Protein 3VGI (pdb70)

Sequence (270 aa):
KVLKIRYPDDGEWPGAPIDKKDGDGNPEFYIEINLWNILNATGFAEMTYNLTTSSGGVLHYVQQLDNIVLRRDRRSNWVHGYPEIFYGNKPWNANYATDGPIPLPSSKVSNLTDFYLTISYKLEPKNGLPINFAIESWLTREAWRTTGINSDEQEVMIWIYYDGLQPAGSSKKVKEIVVPIIVNGTPVNATFEVWKANIGWEYVAFRIKKTPIKEGTVTIPYGAFISVAANISSLPNYTELYLEDVEIGTEFGTPSTTSSAHLEWWITNITLTPLDRPLIS

Solvent-accessible surface area: 10991 Å² total; per-residue (Å²): 156,74,44,108,9,74,11,72,100,86,33,86,150,5,29,10,63,5,35,134,97,64,88,57,46,10,33,41,26,0,11,0,10,1,82,1,1,96,83,18,67,42,45,0,35,0,26,30,44,42,93,75,18,45,2,56,0,36,1,79,0,49,96,10,80,21,94,68,158,96,69,133,14,0,0,8,0,0,6,1,8,0,0,12,0,104,43,81,35,83,0,41,44,37,94,0,87,7,30,20,78,2,71,108,6,35,6,0,72,1,31,3,20,11,77,1,52,23,74,156,60,7,26,0,0,0,0,0,9,0,13,0,0,70,84,49,111,16,46,126,5,21,81,88,54,0,0,12,0,1,0,4,0,23,54,64,57,7,115,4,37,45,70,98,71,78,77,24,100,1,83,4,59,31,98,64,78,103,60,123,9,48,0,18,0,21,44,10,124,78,50,46,2,13,0,0,0,28,1,90,93,59,22,91,89,22,52,2,14,2,6,0,3,30,0,0,16,26,0,21,119,29,23,88,24,80,94,17,59,105,0,44,0,0,0,2,1,3,0,0,22,0,0,18,25,101,19,87,55,0,49,1,35,0,62,4,67,84,22,60,14,59,67,35,156,114,93,2,43,123

Foldseek 3Di:
DKDKWKPPVNHPKTKAAQCLPPPPAGQKIWIQFQPFWPDWPFMKMWMADSPQQKIKIWGWTFQTDTNDQVVFFRGWGWMKAFADQQARDHHQPADFGAFDFLQPGFWKKKKWFKAKDWPDQWWKFWKKKWWWALDRHHGHDHAALIEIEIETQATGPDDDPADWDAKDWFFKAWQRRTDIWIWTWGWDRDRYIYIYTYTPDHDRGGMMMGTQLVRVQVCVVPDPHPPRRSIIGGIIMTTMTTGGSPDRITTIMMMIRDIHIGGDPHRSHD

Organism: NCBI:txid2261

Nearest PDB structures (foldseek):
  3wr0-assembly1_A  TM=1.003E+00  e=4.019E-57  Pyrococcus furiosus
  3wy6-assembly1_A  TM=1.003E+00  e=1.485E-56  Pyrococcus furiosus
  3wq1-assembly1_A  TM=1.003E+00  e=4.222E-56  Pyrococcus furiosus
  7s8k-assembly1_A  TM=9.971E-01  e=6.299E-50  Thermococcus sp. 2319x1
  3amm-assembly1_A  TM=9.106E-01  e=1.596E-28  Thermotoga maritima

CATH classification: 2.60.120.180

Secondary structure (DSSP, 8-state):
-EEEEEETTT-SS-EEEE-TT-SSS-SEEEE---TTEEEEEEEEEEEEETTT--EEEEEEEEEEEES-GGG-S-B--EEEEEE-TTSS-EE--SSS-SSEETTTPEEEEEEEEEEEEE-TT--EEEEEEEEEESSSS--S---TT-EEEEEEEEEES---SSEEEEEEEEEEEETTEEEEEEEEEEEEESSSEEEEEEESS---EEEEEEEHHHHHHHHHHT---TTGGGSEE-EEEEE--B--TT---EEEEEEEEEEEEEEEEEES--

Structure (mmCIF, N/CA/C/O backbone):
data_3VGI
#
_entry.id   3VGI
#
_cell.length_a   58.014
_cell.length_b   118.665
_cell.length_c   46.759
_cell.angle_alpha   90.000
_cell.angle_beta   90.000
_cell.angle_gamma   90.000
#
_symmetry.space_group_name_H-M   'P 21 21 2'
#
loop_
_entity.id
_entity.type
_entity.pdbx_description
1 polymer 'Endoglucanase A'
2 non-polymer 'CALCIUM ION'
3 non-polymer '2-[N-CYCLOHEXYLAMINO]ETHANE SULFONIC ACID'
4 non-polymer GLYCEROL
5 water water
#
loop_
_atom_site.group_PDB
_atom_site.id
_atom_site.type_symbol
_atom_site.label_atom_id
_atom_site.label_alt_id
_atom_site.label_comp_id
_atom_site.label_asym_id
_atom_site.label_entity_id
_atom_site.label_seq_id
_atom_site.pdbx_PDB_ins_code
_atom_site.Cartn_x
_atom_site.Cartn_y
_atom_site.Cartn_z
_atom_site.occupancy
_atom_site.B_iso_or_equiv
_atom_site.auth_seq_id
_atom_site.auth_comp_id
_atom_site.auth_asym_id
_atom_site.auth_atom_id
_atom_site.pdbx_PDB_model_num
ATOM 1 N N . LYS A 1 50 ? 51.543 14.521 14.735 1.00 30.50 50 LYS A N 1
ATOM 2 C CA . LYS A 1 50 ? 51.084 15.715 15.483 1.00 22.43 50 LYS A CA 1
ATOM 3 C C . LYS A 1 50 ? 50.019 16.595 14.883 1.00 19.39 50 LYS A C 1
ATOM 4 O O . LYS A 1 50 ? 49.286 17.171 15.675 1.00 17.89 50 LYS A O 1
ATOM 10 N N . VAL A 1 51 ? 49.883 16.692 13.540 1.00 17.44 51 VAL A N 1
ATOM 11 C CA . VAL A 1 51 ? 48.795 17.455 12.904 1.00 15.71 51 VAL A CA 1
ATOM 12 C C . VAL A 1 51 ? 48.084 16.570 11.896 1.00 15.17 51 VAL A C 1
ATOM 13 O O . VAL A 1 51 ? 48.723 16.000 11.018 1.00 21.66 51 VAL A O 1
ATOM 17 N N . LEU A 1 52 ? 46.801 16.441 12.010 1.00 11.83 52 LEU A N 1
ATOM 18 C CA . LEU A 1 52 ? 45.972 15.710 11.067 1.00 12.94 52 LEU A CA 1
ATOM 19 C C . LEU A 1 52 ? 45.411 16.759 10.084 1.00 12.89 52 LEU A C 1
ATOM 20 O O . LEU A 1 52 ? 44.974 17.837 10.493 1.00 15.61 52 LEU A O 1
ATOM 25 N N . LYS A 1 53 ? 45.453 16.484 8.781 1.00 12.47 53 LYS A N 1
ATOM 26 C CA . LYS A 1 53 ? 44.934 17.389 7.772 1.00 14.31 53 LYS A CA 1
ATOM 27 C C . LYS A 1 53 ? 44.143 16.635 6.759 1.00 13.19 53 LYS A C 1
ATOM 28 O O . LYS A 1 53 ? 44.616 15.597 6.278 1.00 16.79 53 LYS A O 1
ATOM 34 N N . ILE A 1 54 ? 42.963 17.116 6.427 1.00 11.90 54 ILE A N 1
ATOM 35 C CA . ILE A 1 54 ? 42.156 16.589 5.316 1.00 11.78 54 ILE A CA 1
ATOM 36 C C . ILE A 1 54 ? 41.842 17.786 4.396 1.00 11.11 54 ILE A C 1
ATOM 37 O O . ILE A 1 54 ? 41.726 18.946 4.858 1.00 10.63 54 ILE A O 1
ATOM 42 N N . ARG A 1 55 ? 41.745 17.526 3.086 1.00 10.36 55 ARG A N 1
ATOM 43 C CA . ARG A 1 55 ? 41.590 18.609 2.131 1.00 9.45 55 ARG A CA 1
ATOM 44 C C . ARG A 1 55 ? 40.755 18.180 0.921 1.00 9.57 55 ARG A C 1
ATOM 45 O O . ARG A 1 55 ? 40.938 17.094 0.370 1.00 10.82 55 ARG A O 1
ATOM 53 N N . TYR A 1 56 ? 39.816 19.039 0.593 1.00 9.06 56 TYR A N 1
ATOM 54 C CA . TYR A 1 56 ? 39.010 18.943 -0.624 1.00 9.23 56 TYR A CA 1
ATOM 55 C C . TYR A 1 56 ? 39.561 19.934 -1.627 1.00 9.33 56 TYR A C 1
ATOM 56 O O . TYR A 1 56 ? 39.826 21.105 -1.276 1.00 9.83 56 TYR A O 1
ATOM 65 N N . PRO A 1 57 ? 39.756 19.580 -2.917 1.00 10.48 57 PRO A N 1
ATOM 66 C CA . PRO A 1 57 ? 39.428 18.311 -3.525 1.00 11.56 57 PRO A CA 1
ATOM 67 C C . PRO A 1 57 ? 40.566 17.307 -3.563 1.00 11.33 57 PRO A C 1
ATOM 68 O O . PRO A 1 57 ? 40.331 16.184 -4.061 1.00 12.81 57 PRO A O 1
ATOM 72 N N . ASP A 1 58 ? 41.688 17.581 -2.919 1.00 11.73 58 ASP A N 1
ATOM 73 C CA . ASP A 1 58 ? 42.887 16.750 -3.044 1.00 12.59 58 ASP A CA 1
ATOM 74 C C . ASP A 1 58 ? 42.661 15.344 -2.573 1.00 13.61 58 ASP A C 1
ATOM 75 O O . ASP A 1 58 ? 43.218 14.393 -3.157 1.00 14.93 58 ASP A O 1
ATOM 80 N N . ASP A 1 59 ? 41.879 15.182 -1.475 1.00 12.21 59 ASP A N 1
ATOM 81 C CA . ASP A 1 59 ? 41.679 13.884 -0.890 1.00 11.86 59 ASP A CA 1
ATOM 82 C C . ASP A 1 59 ? 40.391 13.286 -1.429 1.00 12.62 59 ASP A C 1
ATOM 83 O O . ASP A 1 59 ? 39.844 12.279 -0.870 1.00 18.46 59 ASP A O 1
ATOM 88 N N . GLY A 1 60 ? 39.844 13.789 -2.530 1.00 12.62 60 GLY A N 1
ATOM 89 C CA . GLY A 1 60 ? 38.593 13.334 -3.083 1.00 12.41 60 GLY A CA 1
ATOM 90 C C . GLY A 1 60 ? 37.422 14.236 -2.680 1.00 12.04 60 GLY A C 1
ATOM 91 O O . GLY A 1 60 ? 37.579 15.263 -2.018 1.00 13.42 60 GLY A O 1
ATOM 92 N N . GLU A 1 61 ? 36.245 13.810 -3.084 1.00 12.29 61 GLU A N 1
ATOM 93 C CA . GLU A 1 61 ? 35.044 14.636 -2.883 1.00 12.13 61 GLU A CA 1
ATOM 94 C C . GLU A 1 61 ? 34.511 14.483 -1.479 1.00 10.58 61 GLU A C 1
ATOM 95 O O . GLU A 1 61 ? 33.656 15.284 -1.126 1.00 10.63 61 GLU A O 1
ATOM 101 N N . TRP A 1 62 ? 35.002 13.502 -0.699 1.00 10.31 62 TRP A N 1
ATOM 102 C CA . TRP A 1 62 ? 34.468 13.192 0.639 1.00 9.64 62 TRP A CA 1
ATOM 103 C C . TRP A 1 62 ? 35.613 13.035 1.677 1.00 10.09 62 TRP A C 1
ATOM 104 O O . TRP A 1 62 ? 35.673 12.023 2.360 1.00 11.10 62 TRP A O 1
ATOM 115 N N . PRO A 1 63 ? 36.438 14.055 1.879 1.00 9.32 63 PRO A N 1
ATOM 116 C CA . PRO A 1 63 ? 37.555 13.885 2.845 1.00 9.14 63 PRO A CA 1
ATOM 117 C C . PRO A 1 63 ? 37.025 13.744 4.285 1.00 8.55 63 PRO A C 1
ATOM 118 O O . PRO A 1 63 ? 36.067 14.447 4.680 1.00 8.98 63 PRO A O 1
ATOM 122 N N . GLY A 1 64 ? 37.665 12.924 5.049 1.00 9.57 64 GLY A N 1
ATOM 123 C CA . GLY A 1 64 ? 37.293 12.728 6.454 1.00 9.68 64 GLY A CA 1
ATOM 124 C C . GLY A 1 64 ? 38.383 11.945 7.133 1.00 9.47 64 GLY A C 1
ATOM 125 O O . GLY A 1 64 ? 39.186 11.254 6.489 1.00 12.54 64 GLY A O 1
ATOM 126 N N . ALA A 1 65 ? 38.443 12.014 8.465 1.00 9.94 65 ALA A N 1
ATOM 127 C CA . ALA A 1 65 ? 39.432 11.233 9.199 1.00 9.54 65 ALA A CA 1
ATOM 128 C C . ALA A 1 65 ? 39.066 11.145 10.670 1.00 8.74 65 ALA A C 1
ATOM 129 O O . ALA A 1 65 ? 38.386 12.034 11.218 1.00 8.78 65 ALA A O 1
ATOM 131 N N . PRO A 1 66 ? 39.513 10.096 11.335 1.00 8.96 66 PRO A N 1
ATOM 132 C CA . PRO A 1 66 ? 39.311 9.976 12.780 1.00 8.78 66 PRO A CA 1
ATOM 133 C C . PRO A 1 66 ? 40.339 10.808 13.533 1.00 9.18 66 PRO A C 1
ATOM 134 O O . PRO A 1 66 ? 41.497 10.905 13.151 1.00 10.50 66 PRO A O 1
ATOM 138 N N . ILE A 1 67 ? 39.909 11.297 14.720 1.00 9.09 67 ILE A N 1
ATOM 139 C CA . ILE A 1 67 ? 40.834 11.860 15.727 1.00 9.65 67 ILE A CA 1
ATOM 140 C C . ILE A 1 67 ? 40.958 10.770 16.803 1.00 8.85 67 ILE A C 1
ATOM 141 O O . ILE A 1 67 ? 39.968 10.391 17.416 1.00 9.38 67 ILE A O 1
ATOM 146 N N . ASP A 1 68 ? 42.188 10.254 16.908 1.00 10.73 68 ASP A N 1
ATOM 147 C CA . ASP A 1 68 ? 42.393 9.088 17.791 1.00 11.67 68 ASP A CA 1
ATOM 148 C C . ASP A 1 68 ? 43.737 9.359 18.493 1.00 12.64 68 ASP A C 1
ATOM 149 O O . ASP A 1 68 ? 44.782 8.820 18.149 1.00 14.25 68 ASP A O 1
ATOM 154 N N . LYS A 1 69 ? 43.692 10.214 19.515 1.00 12.93 69 LYS A N 1
ATOM 155 C CA A LYS A 1 69 ? 44.908 10.737 20.076 0.50 15.38 69 LYS A CA 1
ATOM 156 C CA B LYS A 1 69 ? 44.865 10.748 20.136 0.50 15.69 69 LYS A CA 1
ATOM 157 C C . LYS A 1 69 ? 45.760 9.692 20.765 1.00 15.60 69 LYS A C 1
ATOM 158 O O . LYS A 1 69 ? 46.984 9.817 20.801 1.00 19.78 69 LYS A O 1
ATOM 169 N N . ASP A 1 70 ? 45.138 8.667 21.338 1.00 15.56 70 ASP A N 1
ATOM 170 C CA . ASP A 1 70 ? 45.846 7.612 22.017 1.00 16.12 70 ASP A CA 1
ATOM 171 C C . ASP A 1 70 ? 46.153 6.442 21.067 1.00 15.93 70 ASP A C 1
ATOM 172 O O . ASP A 1 70 ? 46.797 5.473 21.470 1.00 19.44 70 ASP A O 1
ATOM 177 N N . GLY A 1 71 ? 45.781 6.575 19.782 1.00 15.92 71 GLY A N 1
ATOM 178 C CA . GLY A 1 71 ? 46.112 5.553 18.782 1.00 16.69 71 GLY A CA 1
ATOM 179 C C . GLY A 1 71 ? 45.501 4.179 19.155 1.00 15.12 71 GLY A C 1
ATOM 180 O O . GLY A 1 71 ? 46.079 3.148 18.790 1.00 19.00 71 GLY A O 1
ATOM 181 N N . ASP A 1 72 ? 44.376 4.119 19.808 1.00 13.81 72 ASP A N 1
ATOM 182 C CA . ASP A 1 72 ? 43.843 2.864 20.266 1.00 13.37 72 ASP A CA 1
ATOM 183 C C . ASP A 1 72 ? 42.807 2.303 19.303 1.00 12.42 72 ASP A C 1
ATOM 184 O O . ASP A 1 72 ? 42.180 1.226 19.593 1.00 12.70 72 ASP A O 1
ATOM 189 N N . GLY A 1 73 ? 42.571 2.922 18.157 1.00 11.77 73 GLY A N 1
ATOM 190 C CA . GLY A 1 73 ? 41.640 2.355 17.172 1.00 11.61 73 GLY A CA 1
ATOM 191 C C . GLY A 1 73 ? 40.198 2.697 17.406 1.00 11.20 73 GLY A C 1
ATOM 192 O O . GLY A 1 73 ? 39.333 2.267 16.616 1.00 11.52 73 GLY A O 1
ATOM 193 N N . ASN A 1 74 ? 39.867 3.501 18.447 1.00 9.97 74 ASN A N 1
ATOM 194 C CA . ASN A 1 74 ? 38.538 3.974 18.717 1.00 9.59 74 ASN A CA 1
ATOM 195 C C . ASN A 1 74 ? 38.623 5.507 18.718 1.00 10.11 74 ASN A C 1
ATOM 196 O O . ASN A 1 74 ? 39.228 6.075 19.633 1.00 10.10 74 ASN A O 1
ATOM 201 N N . PRO A 1 75 ? 38.123 6.166 17.705 1.00 9.08 75 PRO A N 1
ATOM 202 C CA . PRO A 1 75 ? 38.335 7.650 17.649 1.00 8.60 75 PRO A CA 1
ATOM 203 C C . PRO A 1 75 ? 37.550 8.304 18.807 1.00 8.29 75 PRO A C 1
ATOM 204 O O . PRO A 1 75 ? 36.444 7.878 19.174 1.00 8.22 75 PRO A O 1
ATOM 208 N N . GLU A 1 76 ? 38.140 9.419 19.296 1.00 8.28 76 GLU A N 1
ATOM 209 C CA . GLU A 1 76 ? 37.403 10.310 20.191 1.00 8.39 76 GLU A CA 1
ATOM 210 C C . GLU A 1 76 ? 36.381 11.197 19.470 1.00 7.43 76 GLU A C 1
ATOM 211 O O . GLU A 1 76 ? 35.332 11.540 20.011 1.00 8.09 76 GLU A O 1
ATOM 217 N N . PHE A 1 77 ? 36.772 11.552 18.223 1.00 7.40 77 PHE A N 1
ATOM 218 C CA . PHE A 1 77 ? 35.867 12.368 17.383 1.00 7.38 77 PHE A CA 1
ATOM 219 C C . PHE A 1 77 ? 36.226 11.970 15.933 1.00 6.84 77 PHE A C 1
ATOM 220 O O . PHE A 1 77 ? 37.257 11.320 15.693 1.00 7.75 77 PHE A O 1
ATOM 228 N N . TYR A 1 78 ? 35.374 12.384 14.997 1.00 6.79 78 TYR A N 1
ATOM 229 C CA . TYR A 1 78 ? 35.590 12.142 13.583 1.00 7.16 78 TYR A CA 1
ATOM 230 C C . TYR A 1 78 ? 35.352 13.466 12.857 1.00 6.74 78 TYR A C 1
ATOM 231 O O . TYR A 1 78 ? 34.340 14.119 13.157 1.00 7.41 78 TYR A O 1
ATOM 240 N N . ILE A 1 79 ? 36.176 13.803 11.920 1.00 7.21 79 ILE A N 1
ATOM 241 C CA . ILE A 1 79 ? 36.002 15.067 11.134 1.00 6.88 79 ILE A CA 1
ATOM 242 C C . ILE A 1 79 ? 35.692 14.744 9.694 1.00 7.23 79 ILE A C 1
ATOM 243 O O . ILE A 1 79 ? 36.240 13.796 9.093 1.00 7.95 79 ILE A O 1
ATOM 248 N N . GLU A 1 80 ? 34.785 15.549 9.107 1.00 7.25 80 GLU A N 1
ATOM 249 C CA . GLU A 1 80 ? 34.466 15.440 7.692 1.00 7.37 80 GLU A CA 1
ATOM 250 C C . GLU A 1 80 ? 34.343 16.840 7.119 1.00 7.35 80 GLU A C 1
ATOM 251 O O . GLU A 1 80 ? 33.649 17.689 7.661 1.00 7.88 80 GLU A O 1
ATOM 257 N N . ILE A 1 81 ? 34.883 17.038 5.915 1.00 7.58 81 ILE A N 1
ATOM 258 C CA . ILE A 1 81 ? 34.651 18.331 5.204 1.00 7.59 81 ILE A CA 1
ATOM 259 C C . ILE A 1 81 ? 33.233 18.369 4.708 1.00 7.04 81 ILE A C 1
ATOM 260 O O . ILE A 1 81 ? 32.587 19.438 4.758 1.00 7.57 81 ILE A O 1
ATOM 265 N N . ASN A 1 82 ? 32.661 17.235 4.250 1.00 7.58 82 ASN A N 1
ATOM 266 C CA . ASN A 1 82 ? 31.232 17.064 4.092 1.00 7.23 82 ASN A CA 1
ATOM 267 C C . ASN A 1 82 ? 30.598 18.190 3.245 1.00 7.48 82 ASN A C 1
ATOM 268 O O . ASN A 1 82 ? 29.512 18.733 3.597 1.00 7.46 82 ASN A O 1
ATOM 273 N N . LEU A 1 83 ? 31.164 18.391 2.051 1.00 7.84 83 LEU A N 1
ATOM 274 C CA . LEU A 1 83 ? 30.526 19.287 1.051 1.00 9.03 83 LEU A CA 1
ATOM 275 C C . LEU A 1 83 ? 29.492 18.493 0.270 1.00 8.25 83 LEU A C 1
ATOM 276 O O . LEU A 1 83 ? 29.605 18.280 -0.959 1.00 9.11 83 LEU A O 1
ATOM 281 N N . TRP A 1 84 ? 28.456 18.073 0.983 1.00 8.14 84 TRP A N 1
ATOM 282 C CA . TRP A 1 84 ? 27.639 16.995 0.505 1.00 8.75 84 TRP A CA 1
ATOM 283 C C . TRP A 1 84 ? 26.727 17.422 -0.664 1.00 8.92 84 TRP A C 1
ATOM 284 O O . TRP A 1 84 ? 26.261 16.560 -1.420 1.00 10.94 84 TRP A O 1
ATOM 295 N N . ASN A 1 85 ? 26.462 18.722 -0.805 1.00 8.36 85 ASN A N 1
ATOM 296 C CA . ASN A 1 85 ? 25.653 19.199 -1.887 1.00 8.46 85 ASN A CA 1
ATOM 297 C C . ASN A 1 85 ? 26.418 19.998 -2.915 1.00 7.63 85 ASN A C 1
ATOM 298 O O . ASN A 1 85 ? 25.779 20.680 -3.739 1.00 9.19 85 ASN A O 1
ATOM 303 N N . ILE A 1 86 ? 27.749 19.872 -2.949 1.00 8.21 86 ILE A N 1
ATOM 304 C CA . ILE A 1 86 ? 28.538 20.549 -4.007 1.00 8.71 86 ILE A CA 1
ATOM 305 C C . ILE A 1 86 ? 28.890 19.543 -5.069 1.00 8.65 86 ILE A C 1
ATOM 306 O O . ILE A 1 86 ? 29.529 18.504 -4.804 1.00 9.03 86 ILE A O 1
ATOM 311 N N . LEU A 1 87 ? 28.460 19.827 -6.288 1.00 9.00 87 LEU A N 1
ATOM 312 C CA . LEU A 1 87 ? 28.798 19.041 -7.485 1.00 9.41 87 LEU A CA 1
ATOM 313 C C . LEU A 1 87 ? 30.176 19.401 -7.964 1.00 9.41 87 LEU A C 1
ATOM 314 O O . LEU A 1 87 ? 31.015 18.550 -8.216 1.00 11.42 87 LEU A O 1
ATOM 319 N N . ASN A 1 88 ? 30.470 20.687 -8.078 1.00 9.30 88 ASN A N 1
ATOM 320 C CA . ASN A 1 88 ? 31.759 21.188 -8.539 1.00 9.06 88 ASN A CA 1
ATOM 321 C C . ASN A 1 88 ? 32.023 22.564 -7.961 1.00 8.33 88 ASN A C 1
ATOM 322 O O . ASN A 1 88 ? 31.064 23.338 -7.802 1.00 9.46 88 ASN A O 1
ATOM 327 N N . ALA A 1 89 ? 33.265 22.878 -7.693 1.00 8.58 89 ALA A N 1
ATOM 328 C CA . ALA A 1 89 ? 33.650 24.223 -7.303 1.00 8.83 89 ALA A CA 1
ATOM 329 C C . ALA A 1 89 ? 35.118 24.394 -7.592 1.00 8.55 89 ALA A C 1
ATOM 330 O O . ALA A 1 89 ? 35.867 23.393 -7.653 1.00 11.30 89 ALA A O 1
ATOM 332 N N . THR A 1 90 ? 35.557 25.625 -7.793 1.00 8.87 90 THR A N 1
ATOM 333 C CA . THR A 1 90 ? 36.972 25.919 -7.764 1.00 8.57 90 THR A CA 1
ATOM 334 C C . THR A 1 90 ? 37.395 26.220 -6.335 1.00 8.63 90 THR A C 1
ATOM 335 O O . THR A 1 90 ? 36.565 26.534 -5.478 1.00 9.31 90 THR A O 1
ATOM 339 N N . GLY A 1 91 ? 38.737 26.204 -6.106 1.00 9.36 91 GLY A N 1
ATOM 340 C CA . GLY A 1 91 ? 39.184 26.439 -4.787 1.00 9.74 91 GLY A CA 1
ATOM 341 C C . GLY A 1 91 ? 39.341 25.196 -3.940 1.00 9.20 91 GLY A C 1
ATOM 342 O O . GLY A 1 91 ? 39.605 24.087 -4.448 1.00 10.65 91 GLY A O 1
ATOM 343 N N . PHE A 1 92 ? 39.265 25.376 -2.627 1.00 9.52 92 PHE A N 1
ATOM 344 C CA . PHE A 1 92 ? 39.593 24.278 -1.715 1.00 9.32 92 PHE A CA 1
ATOM 345 C C . PHE A 1 92 ? 38.905 24.419 -0.397 1.00 8.91 92 PHE A C 1
ATOM 346 O O . PHE A 1 92 ? 38.348 25.522 -0.075 1.00 8.85 92 PHE A O 1
ATOM 354 N N . ALA A 1 93 ? 38.911 23.352 0.398 1.00 8.50 93 ALA A N 1
ATOM 355 C CA . ALA A 1 93 ? 38.534 23.422 1.787 1.00 9.29 93 ALA A CA 1
ATOM 356 C C . ALA A 1 93 ? 39.508 22.549 2.512 1.00 10.00 93 ALA A C 1
ATOM 357 O O . ALA A 1 93 ? 39.892 21.460 2.010 1.00 12.32 93 ALA A O 1
ATOM 359 N N . GLU A 1 94 ? 39.942 22.924 3.709 1.00 9.32 94 GLU A N 1
ATOM 360 C CA . GLU A 1 94 ? 40.971 22.153 4.432 1.00 10.41 94 GLU A CA 1
ATOM 361 C C . GLU A 1 94 ? 40.627 22.187 5.921 1.00 9.15 94 GLU A C 1
ATOM 362 O O . GLU A 1 94 ? 40.270 23.275 6.434 1.00 10.96 94 GLU A O 1
ATOM 368 N N . MET A 1 95 ? 40.716 21.058 6.577 1.00 9.12 95 MET A N 1
ATOM 369 C CA . MET A 1 95 ? 40.540 21.006 8.002 1.00 9.85 95 MET A CA 1
ATOM 370 C C . MET A 1 95 ? 41.793 20.455 8.604 1.00 11.38 95 MET A C 1
ATOM 371 O O . MET A 1 95 ? 42.295 19.389 8.160 1.00 14.42 95 MET A O 1
ATOM 376 N N . THR A 1 96 ? 42.314 21.086 9.650 1.00 12.21 96 THR A N 1
ATOM 377 C CA . THR A 1 96 ? 43.454 20.591 10.364 1.00 12.68 96 THR A CA 1
ATOM 378 C C . THR A 1 96 ? 43.138 20.483 11.836 1.00 10.78 96 THR A C 1
ATOM 379 O O . THR A 1 96 ? 42.463 21.308 12.420 1.00 11.58 96 THR A O 1
ATOM 383 N N . TYR A 1 97 ? 43.675 19.446 12.437 1.00 12.40 97 TYR A N 1
ATOM 384 C CA . TYR A 1 97 ? 43.594 19.230 13.867 1.00 9.60 97 TYR A CA 1
ATOM 385 C C . TYR A 1 97 ? 44.967 19.069 14.427 1.00 9.75 97 TYR A C 1
ATOM 386 O O . TYR A 1 97 ? 45.700 18.133 14.063 1.00 10.74 97 TYR A O 1
ATOM 395 N N . ASN A 1 98 ? 45.335 19.947 15.351 1.00 9.44 98 ASN A N 1
ATOM 396 C CA . ASN A 1 98 ? 46.613 19.795 15.971 1.00 11.43 98 ASN A CA 1
ATOM 397 C C . ASN A 1 98 ? 46.408 18.944 17.214 1.00 12.01 98 ASN A C 1
ATOM 398 O O . ASN A 1 98 ? 45.732 19.322 18.149 1.00 13.56 98 ASN A O 1
ATOM 403 N N . LEU A 1 99 ? 46.989 17.748 17.210 1.00 12.36 99 LEU A N 1
ATOM 404 C CA . LEU A 1 99 ? 46.780 16.811 18.313 1.00 15.53 99 LEU A CA 1
ATOM 405 C C . LEU A 1 99 ? 47.461 17.280 19.591 1.00 17.26 99 LEU A C 1
ATOM 406 O O . LEU A 1 99 ? 47.066 16.819 20.700 1.00 24.42 99 LEU A O 1
ATOM 411 N N A THR A 1 100 ? 48.512 18.082 19.314 0.50 16.27 100 THR A N 1
ATOM 412 N N B THR A 1 100 ? 48.435 18.152 19.628 0.50 16.65 100 THR A N 1
ATOM 413 C CA A THR A 1 100 ? 49.417 18.674 20.267 0.50 17.37 100 THR A CA 1
ATOM 414 C CA B THR A 1 100 ? 48.844 18.498 20.994 0.50 15.88 100 THR A CA 1
ATOM 415 C C A THR A 1 100 ? 48.675 19.890 21.064 0.50 16.85 100 THR A C 1
ATOM 416 C C B THR A 1 100 ? 48.043 19.651 21.446 0.50 17.02 100 THR A C 1
ATOM 417 O O A THR A 1 100 ? 49.048 20.068 22.146 0.50 15.85 100 THR A O 1
ATOM 418 O O B THR A 1 100 ? 47.475 19.567 22.676 0.50 15.99 100 THR A O 1
ATOM 425 N N A SER A 1 101 ? 47.469 20.498 20.674 0.50 13.94 101 SER A N 1
ATOM 426 N N B SER A 1 101 ? 48.227 20.717 20.542 0.50 15.33 101 SER A N 1
ATOM 427 C CA A SER A 1 101 ? 46.653 21.598 21.356 0.50 12.56 101 SER A CA 1
ATOM 428 C CA B SER A 1 101 ? 47.863 22.066 20.829 0.50 12.39 101 SER A CA 1
ATOM 429 C C A SER A 1 101 ? 45.131 21.341 21.280 0.50 12.58 101 SER A C 1
ATOM 430 C C B SER A 1 101 ? 46.395 21.995 21.072 0.50 10.84 101 SER A C 1
ATOM 431 O O A SER A 1 101 ? 44.341 22.036 21.931 0.50 13.76 101 SER A O 1
ATOM 432 O O B SER A 1 101 ? 45.895 22.855 21.761 0.50 15.26 101 SER A O 1
ATOM 437 N N A GLY A 1 102 ? 44.749 20.441 20.404 0.70 13.05 102 GLY A N 1
ATOM 438 N N B GLY A 1 102 ? 45.678 21.037 20.469 0.30 7.77 102 GLY A N 1
ATOM 439 C CA A GLY A 1 102 ? 43.379 20.042 20.244 0.70 14.41 102 GLY A CA 1
ATOM 440 C CA B GLY A 1 102 ? 44.285 20.881 20.747 0.30 8.94 102 GLY A CA 1
ATOM 441 C C A GLY A 1 102 ? 42.678 21.150 19.457 0.70 13.60 102 GLY A C 1
ATOM 442 C C B GLY A 1 102 ? 43.285 21.777 20.025 0.30 8.35 102 GLY A C 1
ATOM 443 O O A GLY A 1 102 ? 41.406 21.152 19.537 0.70 17.09 102 GLY A O 1
ATOM 444 O O B GLY A 1 102 ? 42.255 22.055 20.514 0.30 10.70 102 GLY A O 1
ATOM 445 N N . VAL A 1 103 ? 43.476 22.080 18.770 1.00 12.41 103 VAL A N 1
ATOM 446 C CA . VAL A 1 103 ? 42.660 23.056 17.972 1.00 9.86 103 VAL A CA 1
ATOM 447 C C . VAL A 1 103 ? 42.298 22.446 16.621 1.00 8.86 103 VAL A C 1
ATOM 448 O O . VAL A 1 103 ? 43.208 21.985 15.883 1.00 9.98 103 VAL A O 1
ATOM 452 N N . LEU A 1 104 ? 41.006 22.516 16.313 1.00 8.55 104 LEU A N 1
ATOM 453 C CA . LEU A 1 104 ? 40.508 22.205 14.993 1.00 9.10 104 LEU A CA 1
ATOM 454 C C . LEU A 1 104 ? 40.305 23.507 14.217 1.00 8.08 104 LEU A C 1
ATOM 455 O O . LEU A 1 104 ? 39.598 24.391 14.699 1.00 9.68 104 LEU A O 1
ATOM 460 N N . HIS A 1 105 ? 40.855 23.566 13.013 1.00 7.95 105 HIS A N 1
ATOM 461 C CA . HIS A 1 105 ? 40.808 24.798 12.218 1.00 7.63 105 HIS A CA 1
ATOM 462 C C . HIS A 1 105 ? 40.345 24.449 10.823 1.00 7.94 105 HIS A C 1
ATOM 463 O O . HIS A 1 105 ? 40.912 23.582 10.159 1.00 9.57 105 HIS A O 1
ATOM 470 N N . TYR A 1 106 ? 39.228 25.078 10.420 1.00 7.75 106 TYR A N 1
ATOM 471 C CA . TYR A 1 106 ? 38.678 24.861 9.096 1.00 7.92 106 TYR A CA 1
ATOM 472 C C . TYR A 1 106 ? 38.876 26.125 8.246 1.00 8.26 106 TYR A C 1
ATOM 473 O O . TYR A 1 106 ? 38.556 27.254 8.716 1.00 8.85 106 TYR A O 1
ATOM 482 N N . VAL A 1 107 ? 39.357 25.945 7.024 1.00 8.28 107 VAL A N 1
ATOM 483 C CA . VAL A 1 107 ? 39.574 27.051 6.067 1.00 9.11 107 VAL A CA 1
ATOM 484 C C . VAL A 1 107 ? 38.934 26.657 4.727 1.00 8.85 107 VAL A C 1
ATOM 485 O O . VAL A 1 107 ? 39.279 25.599 4.197 1.00 10.31 107 VAL A O 1
ATOM 489 N N . GLN A 1 108 ? 38.039 27.484 4.241 1.00 8.72 108 GLN A N 1
ATOM 490 C CA . GLN A 1 108 ? 37.343 27.173 3.028 1.00 9.60 108 GLN A CA 1
ATOM 491 C C . GLN A 1 108 ? 37.391 28.393 2.105 1.00 8.64 108 GLN A C 1
ATOM 492 O O . GLN A 1 108 ? 37.013 29.502 2.528 1.00 9.04 108 GLN A O 1
ATOM 498 N N . GLN A 1 109 ? 37.722 28.158 0.856 1.00 8.51 109 GLN A N 1
ATOM 499 C CA . GLN A 1 109 ? 37.726 29.159 -0.188 1.00 10.07 109 GLN A CA 1
ATOM 500 C C . GLN A 1 109 ? 37.195 28.588 -1.462 1.00 8.91 109 GLN A C 1
ATOM 501 O O . GLN A 1 109 ? 37.977 28.075 -2.269 1.00 9.91 109 GLN A O 1
ATOM 507 N N . LEU A 1 110 ? 35.862 28.572 -1.592 1.00 9.44 110 LEU A N 1
ATOM 508 C CA . LEU A 1 110 ? 35.226 27.922 -2.751 1.00 8.88 110 LEU A CA 1
ATOM 509 C C . LEU A 1 110 ? 34.613 28.957 -3.640 1.00 8.70 110 LEU A C 1
ATOM 510 O O . LEU A 1 110 ? 33.962 29.892 -3.151 1.00 9.98 110 LEU A O 1
ATOM 515 N N . ASP A 1 111 ? 34.753 28.799 -4.949 1.00 8.54 111 ASP A N 1
ATOM 516 C CA . ASP A 1 111 ? 34.106 29.664 -5.928 1.00 10.55 111 ASP A CA 1
ATOM 517 C C . ASP A 1 111 ? 33.512 28.829 -7.030 1.00 9.80 111 ASP A C 1
ATOM 518 O O . ASP A 1 111 ? 33.636 27.589 -7.048 1.00 8.90 111 ASP A O 1
ATOM 523 N N . ASN A 1 112 ? 32.822 29.472 -7.959 1.00 8.89 112 ASN A N 1
ATOM 524 C CA . ASN A 1 112 ? 32.204 28.777 -9.074 1.00 8.72 112 ASN A CA 1
ATOM 525 C C . ASN A 1 112 ? 31.351 27.572 -8.610 1.00 9.48 112 ASN A C 1
ATOM 526 O O . ASN A 1 112 ? 31.345 26.508 -9.213 1.00 9.42 112 ASN A O 1
ATOM 531 N N . ILE A 1 113 ? 30.644 27.774 -7.483 1.00 8.87 113 ILE A N 1
ATOM 532 C CA . ILE A 1 113 ? 29.963 26.583 -6.877 1.00 8.56 113 ILE A CA 1
ATOM 533 C C . ILE A 1 113 ? 28.744 26.203 -7.718 1.00 8.30 113 ILE A C 1
ATOM 534 O O . ILE A 1 113 ? 27.868 27.030 -7.961 1.00 9.89 113 ILE A O 1
ATOM 539 N N . VAL A 1 114 ? 28.667 24.909 -8.029 1.00 8.07 114 VAL A N 1
ATOM 540 C CA . VAL A 1 114 ? 27.471 24.290 -8.647 1.00 8.67 114 VAL A CA 1
ATOM 541 C C . VAL A 1 114 ? 27.001 23.210 -7.683 1.00 8.54 114 VAL A C 1
ATOM 542 O O . VAL A 1 114 ? 27.839 22.354 -7.302 1.00 8.89 114 VAL A O 1
ATOM 546 N N . LEU A 1 115 ? 25.717 23.219 -7.375 1.00 9.15 115 LEU A N 1
ATOM 547 C CA . LEU A 1 115 ? 25.186 22.269 -6.399 1.00 9.74 115 LEU A CA 1
ATOM 548 C C . LEU A 1 115 ? 24.732 20.961 -7.034 1.00 9.56 115 LEU A C 1
ATOM 549 O O . LEU A 1 115 ? 24.395 20.904 -8.222 1.00 12.08 115 LEU A O 1
ATOM 554 N N . ARG A 1 116 ? 24.740 19.888 -6.236 1.00 10.70 116 ARG A N 1
ATOM 555 C CA A ARG A 1 116 ? 24.157 18.599 -6.672 0.50 12.03 116 ARG A CA 1
ATOM 556 C CA B ARG A 1 116 ? 24.113 18.613 -6.666 0.50 11.83 116 ARG A CA 1
ATOM 557 C C . ARG A 1 116 ? 22.654 18.708 -6.882 1.00 12.39 116 ARG A C 1
ATOM 558 O O . ARG A 1 116 ? 22.144 18.189 -7.852 1.00 14.96 116 ARG A O 1
ATOM 573 N N . ASP A 1 117 ? 22.000 19.346 -5.945 1.00 12.11 117 ASP A N 1
ATOM 574 C CA . ASP A 1 117 ? 20.536 19.425 -5.979 1.00 14.82 117 ASP A CA 1
ATOM 575 C C . ASP A 1 117 ? 20.201 20.756 -5.271 1.00 13.23 117 ASP A C 1
ATOM 576 O O . ASP A 1 117 ? 20.307 20.861 -4.019 1.00 13.51 117 ASP A O 1
ATOM 581 N N . ARG A 1 118 ? 19.764 21.759 -6.014 1.00 15.53 118 ARG A N 1
ATOM 582 C CA A ARG A 1 118 ? 19.367 23.064 -5.483 0.60 16.91 118 ARG A CA 1
ATOM 583 C CA B ARG A 1 118 ? 19.468 23.039 -5.391 0.40 14.84 118 ARG A CA 1
ATOM 584 C C . ARG A 1 118 ? 18.281 22.969 -4.407 1.00 15.11 118 ARG A C 1
ATOM 585 O O . ARG A 1 118 ? 18.229 23.793 -3.466 1.00 15.99 118 ARG A O 1
ATOM 600 N N . SER A 1 119 ? 17.403 21.977 -4.513 1.00 16.29 119 SER A N 1
ATOM 601 C CA . SER A 1 119 ? 16.294 21.844 -3.555 0.80 15.53 119 SER A CA 1
ATOM 602 C C . SER A 1 119 ? 16.794 21.515 -2.151 1.00 16.74 119 SER A C 1
ATOM 603 O O . SER A 1 119 ? 16.055 21.647 -1.190 0.80 17.32 119 SER A O 1
ATOM 606 N N . ASN A 1 120 ? 18.028 21.011 -2.011 1.00 14.59 120 ASN A N 1
ATOM 607 C CA . ASN A 1 120 ? 18.559 20.766 -0.699 1.00 14.27 120 ASN A CA 1
ATOM 608 C C . ASN A 1 120 ? 19.108 22.011 0.006 1.00 12.48 120 ASN A C 1
ATOM 609 O O . ASN A 1 120 ? 19.471 21.948 1.180 1.00 12.72 120 ASN A O 1
ATOM 614 N N . TRP A 1 121 ? 19.178 23.141 -0.719 1.00 12.88 121 TRP A N 1
ATOM 615 C CA . TRP A 1 121 ? 19.354 24.496 -0.181 1.00 12.28 121 TRP A CA 1
ATOM 616 C C . TRP A 1 121 ? 20.782 24.804 0.189 1.00 10.84 121 TRP A C 1
ATOM 617 O O . TRP A 1 121 ? 21.459 25.643 -0.437 1.00 11.05 121 TRP A O 1
ATOM 628 N N . VAL A 1 122 ? 21.274 24.191 1.267 1.00 10.59 122 VAL A N 1
ATOM 629 C CA . VAL A 1 122 ? 22.660 24.415 1.698 1.00 9.31 122 VAL A CA 1
ATOM 630 C C . VAL A 1 122 ? 23.667 23.639 0.835 1.00 9.37 122 VAL A C 1
ATOM 631 O O . VAL A 1 122 ? 23.276 22.696 0.091 1.00 9.73 122 VAL A O 1
ATOM 635 N N . HIS A 1 123 ? 24.923 24.025 0.974 1.00 8.30 123 HIS A N 1
ATOM 636 C CA . HIS A 1 123 ? 25.987 23.434 0.157 1.00 7.59 123 HIS A CA 1
ATOM 637 C C . HIS A 1 123 ? 26.633 22.266 0.841 1.00 7.22 123 HIS A C 1
ATOM 638 O O . HIS A 1 123 ? 27.150 21.353 0.171 1.00 7.96 123 HIS A O 1
ATOM 645 N N . GLY A 1 124 ? 26.743 22.318 2.172 1.00 8.12 124 GLY A N 1
ATOM 646 C CA . GLY A 1 124 ? 27.574 21.360 2.896 1.00 7.69 124 GLY A CA 1
ATOM 647 C C . GLY A 1 124 ? 27.496 21.628 4.387 1.00 7.25 124 GLY A C 1
ATOM 648 O O . GLY A 1 124 ? 26.825 22.587 4.799 1.00 8.16 124 GLY A O 1
ATOM 649 N N . TYR A 1 125 ? 28.207 20.799 5.135 1.00 7.48 125 TYR A N 1
ATOM 650 C CA . TYR A 1 125 ? 28.183 20.844 6.611 1.00 6.35 125 TYR A CA 1
ATOM 651 C C . TYR A 1 125 ? 29.525 20.313 7.096 1.00 6.92 125 TYR A C 1
ATOM 652 O O . TYR A 1 125 ? 29.606 19.210 7.683 1.00 7.34 125 TYR A O 1
ATOM 661 N N . PRO A 1 126 ? 30.627 21.063 6.889 1.00 6.46 126 PRO A N 1
ATOM 662 C CA . PRO A 1 126 ? 31.920 20.690 7.461 1.00 6.22 126 PRO A CA 1
ATOM 663 C C . PRO A 1 126 ? 31.763 20.621 8.989 1.00 6.72 126 PRO A C 1
ATOM 664 O O . PRO A 1 126 ? 31.143 21.482 9.612 1.00 7.29 126 PRO A O 1
ATOM 668 N N . GLU A 1 127 ? 32.324 19.540 9.551 1.00 6.77 127 GLU A N 1
ATOM 669 C CA . GLU A 1 127 ? 31.889 19.157 10.908 1.00 7.26 127 GLU A CA 1
ATOM 670 C C . GLU A 1 127 ? 32.905 18.261 11.605 1.00 6.45 127 GLU A C 1
ATOM 671 O O . GLU A 1 127 ? 33.807 17.656 11.007 1.00 7.54 127 GLU A O 1
ATOM 677 N N . ILE A 1 128 ? 32.658 18.160 12.921 1.00 6.42 128 ILE A N 1
ATOM 678 C CA . ILE A 1 128 ? 33.250 17.188 13.801 1.00 6.90 128 ILE A CA 1
ATOM 679 C C . ILE A 1 128 ? 32.154 16.525 14.571 1.00 6.83 128 ILE A C 1
ATOM 680 O O . ILE A 1 128 ? 31.214 17.177 14.978 1.00 7.40 128 ILE A O 1
ATOM 685 N N . PHE A 1 129 ? 32.282 15.212 14.808 1.00 6.36 129 PHE A N 1
ATOM 686 C CA . PHE A 1 129 ? 31.177 14.530 15.500 1.00 6.94 129 PHE A CA 1
ATOM 687 C C . PHE A 1 129 ? 31.671 13.442 16.469 1.00 6.55 129 PHE A C 1
ATOM 688 O O . PHE A 1 129 ? 32.801 12.972 16.369 1.00 7.04 129 PHE A O 1
ATOM 696 N N . TYR A 1 130 ? 30.828 13.141 17.410 1.00 7.26 130 TYR A N 1
ATOM 697 C CA . TYR A 1 130 ? 30.986 12.036 18.328 1.00 6.69 130 TYR A CA 1
ATOM 698 C C . TYR A 1 130 ? 29.797 11.101 18.137 1.00 6.87 130 TYR A C 1
ATOM 699 O O . TYR A 1 130 ? 28.658 11.517 17.957 1.00 7.93 130 TYR A O 1
ATOM 708 N N . GLY A 1 131 ? 30.067 9.777 18.220 1.00 7.67 131 GLY A N 1
ATOM 709 C CA . GLY A 1 131 ? 29.065 8.737 18.071 1.00 6.71 131 GLY A CA 1
ATOM 710 C C . GLY A 1 131 ? 29.101 8.151 16.655 1.00 6.95 131 GLY A C 1
ATOM 711 O O . GLY A 1 131 ? 30.170 8.147 16.027 1.00 8.55 131 GLY A O 1
ATOM 712 N N . ASN A 1 132 ? 27.979 7.580 16.256 1.00 7.22 132 ASN A N 1
ATOM 713 C CA . ASN A 1 132 ? 27.940 6.923 14.933 1.00 7.91 132 ASN A CA 1
ATOM 714 C C . ASN A 1 132 ? 27.152 7.839 13.987 1.00 7.86 132 ASN A C 1
ATOM 715 O O . ASN A 1 132 ? 25.934 8.007 14.141 1.00 7.88 132 ASN A O 1
ATOM 720 N N . LYS A 1 133 ? 27.849 8.390 12.956 1.00 7.63 133 LYS A N 1
ATOM 721 C CA . LYS A 1 133 ? 27.082 9.176 11.970 1.00 8.28 133 LYS A CA 1
ATOM 722 C C . LYS A 1 133 ? 26.278 8.186 11.052 1.00 7.88 133 LYS A C 1
ATOM 723 O O . LYS A 1 133 ? 26.963 7.298 10.506 1.00 8.78 133 LYS A O 1
ATOM 729 N N . PRO A 1 134 ? 24.980 8.319 10.919 1.00 7.33 134 PRO A N 1
ATOM 730 C CA . PRO A 1 134 ? 24.214 7.219 10.318 1.00 7.56 134 PRO A CA 1
ATOM 731 C C . PRO A 1 134 ? 24.170 7.231 8.809 1.00 8.40 134 PRO A C 1
ATOM 732 O O . PRO A 1 134 ? 23.583 6.306 8.224 1.00 9.72 134 PRO A O 1
ATOM 736 N N . TRP A 1 135 ? 24.850 8.190 8.158 1.00 8.43 135 TRP A N 1
ATOM 737 C CA . TRP A 1 135 ? 24.912 8.287 6.737 1.00 8.77 135 TRP A CA 1
ATOM 738 C C . TRP A 1 135 ? 26.096 7.549 6.163 1.00 9.23 135 TRP A C 1
ATOM 739 O O . TRP A 1 135 ? 26.157 7.432 4.905 1.00 10.84 135 TRP A O 1
ATOM 750 N N . ASN A 1 136 ? 27.025 7.067 6.958 1.00 8.82 136 ASN A N 1
ATOM 751 C CA . ASN A 1 136 ? 28.246 6.457 6.435 1.00 9.52 136 ASN A CA 1
ATOM 752 C C . ASN A 1 136 ? 28.827 5.537 7.502 1.00 8.67 136 ASN A C 1
ATOM 753 O O . ASN A 1 136 ? 28.265 5.377 8.588 1.00 9.35 136 ASN A O 1
ATOM 758 N N . ALA A 1 137 ? 29.981 4.962 7.192 1.00 9.30 137 ALA A N 1
ATOM 759 C CA . ALA A 1 137 ? 30.622 4.003 8.104 1.00 9.67 137 ALA A CA 1
ATOM 760 C C . ALA A 1 137 ? 31.595 4.691 9.065 1.00 9.55 137 ALA A C 1
ATOM 761 O O . ALA A 1 137 ? 32.471 4.025 9.640 1.00 11.05 137 ALA A O 1
ATOM 763 N N . ASN A 1 138 ? 31.508 6.011 9.271 1.00 8.72 138 ASN A N 1
ATOM 764 C CA . ASN A 1 138 ? 32.367 6.716 10.183 1.00 8.66 138 ASN A CA 1
ATOM 765 C C . ASN A 1 138 ? 31.778 6.828 11.577 1.00 7.98 138 ASN A C 1
ATOM 766 O O . ASN A 1 138 ? 30.556 7.029 11.735 1.00 8.32 138 ASN A O 1
ATOM 771 N N . TYR A 1 139 ? 32.631 6.765 12.600 1.00 8.01 139 TYR A N 1
ATOM 772 C CA . TYR A 1 139 ? 32.205 6.726 13.975 1.00 7.10 139 TYR A CA 1
ATOM 773 C C . TYR A 1 139 ? 33.333 7.193 14.889 1.00 7.39 139 TYR A C 1
ATOM 774 O O . TYR A 1 139 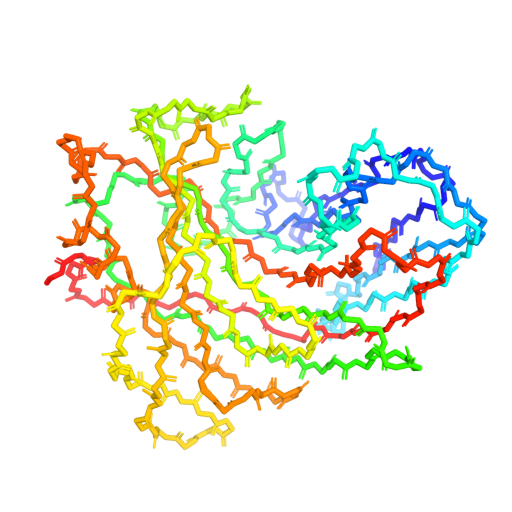? 34.495 7.124 14.504 1.00 8.22 139 TYR A O 1
ATOM 783 N N . ALA A 1 140 ? 32.948 7.514 16.108 1.00 7.17 140 ALA A N 1
ATOM 784 C CA . ALA A 1 140 ? 33.869 7.878 17.161 1.00 7.72 140 ALA A CA 1
ATOM 785 C C . ALA A 1 140 ? 33.174 7.554 18.465 1.00 8.16 140 ALA A C 1
ATOM 786 O O . ALA A 1 140 ? 32.152 8.134 18.770 1.00 9.48 140 ALA A O 1
ATOM 788 N N . THR A 1 141 ? 33.741 6.584 19.206 1.00 7.82 141 THR A N 1
ATOM 789 C CA . THR A 1 141 ? 33.043 6.166 20.438 1.00 9.21 141 THR A CA 1
ATOM 790 C C . THR A 1 141 ? 33.943 6.168 21.663 1.00 9.03 141 THR A C 1
ATOM 791 O O . THR A 1 141 ? 33.542 5.641 22.730 1.00 12.08 141 THR A O 1
ATOM 795 N N . ASP A 1 142 ? 35.069 6.838 21.588 1.00 8.80 142 ASP A N 1
ATOM 796 C CA . ASP A 1 142 ? 36.023 6.921 22.722 1.00 10.21 142 ASP A CA 1
ATOM 797 C C . ASP A 1 142 ? 35.623 8.166 23.525 1.00 9.76 142 ASP A C 1
ATOM 798 O O . ASP A 1 142 ? 36.191 9.249 23.278 1.00 11.65 142 ASP A O 1
ATOM 803 N N . GLY A 1 143 ? 34.664 8.090 24.419 1.00 10.81 143 GLY A N 1
ATOM 804 C CA . GLY A 1 143 ? 34.183 9.246 25.185 1.00 11.20 143 GLY A CA 1
ATOM 805 C C . GLY A 1 143 ? 33.247 8.751 26.293 1.00 11.53 143 GLY A C 1
ATOM 806 O O . GLY A 1 143 ? 32.897 7.569 26.350 1.00 12.75 143 GLY A O 1
ATOM 807 N N . PRO A 1 144 ? 32.861 9.686 27.162 1.00 12.19 144 PRO A N 1
ATOM 808 C CA . PRO A 1 144 ? 32.112 9.305 28.369 1.00 13.22 144 PRO A CA 1
ATOM 809 C C . PRO A 1 144 ? 30.665 9.014 28.136 1.00 12.64 144 PRO A C 1
ATOM 810 O O . PRO A 1 144 ? 30.036 8.290 28.958 1.00 17.62 144 PRO A O 1
ATOM 814 N N . ILE A 1 145 ? 30.079 9.486 27.026 1.00 11.70 145 ILE A N 1
ATOM 815 C CA . ILE A 1 145 ? 28.620 9.260 26.812 1.00 12.43 145 ILE A CA 1
ATOM 816 C C . ILE A 1 145 ? 28.525 8.046 25.854 1.00 11.52 145 ILE A C 1
ATOM 817 O O . ILE A 1 145 ? 29.086 8.108 24.763 1.00 11.84 145 ILE A O 1
ATOM 822 N N . PRO A 1 146 ? 27.711 7.037 26.172 1.00 13.27 146 PRO A N 1
ATOM 823 C CA . PRO A 1 146 ? 27.670 5.832 25.319 1.00 14.20 146 PRO A CA 1
ATOM 824 C C . PRO A 1 146 ? 26.720 6.135 24.173 1.00 12.98 146 PRO A C 1
ATOM 825 O O . PRO A 1 146 ? 25.487 5.839 24.267 1.00 20.31 146 PRO A O 1
ATOM 829 N N . LEU A 1 147 ? 27.166 6.665 23.076 1.00 11.25 147 LEU A N 1
ATOM 830 C CA . LEU A 1 147 ? 26.366 6.776 21.871 1.00 10.82 147 LEU A CA 1
ATOM 831 C C . LEU A 1 147 ? 26.868 5.798 20.834 1.00 10.86 147 LEU A C 1
ATOM 832 O O . LEU A 1 147 ? 28.066 5.604 20.676 1.00 13.32 147 LEU A O 1
ATOM 837 N N . PRO A 1 148 ? 25.937 5.131 20.124 1.00 9.01 148 PRO A N 1
ATOM 838 C CA . PRO A 1 148 ? 24.489 5.268 20.209 1.00 8.38 148 PRO A CA 1
ATOM 839 C C . PRO A 1 148 ? 23.894 4.644 21.451 1.00 9.24 148 PRO A C 1
ATOM 840 O O . PRO A 1 148 ? 24.373 3.607 21.927 1.00 12.03 148 PRO A O 1
ATOM 844 N N A SER A 1 149 ? 22.772 5.210 21.911 0.60 9.38 149 SER A N 1
ATOM 845 N N B SER A 1 149 ? 22.779 5.196 21.898 0.40 10.48 149 SER A N 1
ATOM 846 C CA A SER A 1 149 ? 21.965 4.620 22.995 0.60 9.34 149 SER A CA 1
ATOM 847 C CA B SER A 1 149 ? 21.976 4.509 22.898 0.40 11.85 149 SER A CA 1
ATOM 848 C C A SER A 1 149 ? 20.548 4.971 22.728 0.60 8.87 149 SER A C 1
ATOM 849 C C B SER A 1 149 ? 20.567 4.968 22.750 0.40 10.54 149 SER A C 1
ATOM 850 O O A SER A 1 149 ? 20.190 6.033 22.162 0.60 9.58 149 SER A O 1
ATOM 851 O O B SER A 1 149 ? 20.274 6.060 22.218 0.40 10.68 149 SER A O 1
ATOM 856 N N . LYS A 1 150 ? 19.645 4.103 23.160 1.00 10.21 150 LYS A N 1
ATOM 857 C CA . LYS A 1 150 ? 18.196 4.426 23.115 1.00 10.48 150 LYS A CA 1
ATOM 858 C C . LYS A 1 150 ? 17.948 5.666 23.957 1.00 10.27 150 LYS A C 1
ATOM 859 O O . LYS A 1 150 ? 18.495 5.812 25.069 1.00 11.76 150 LYS A O 1
ATOM 865 N N . VAL A 1 151 ? 17.007 6.526 23.489 1.00 10.52 151 VAL A N 1
ATOM 866 C CA . VAL A 1 151 ? 16.772 7.735 24.240 1.00 11.96 151 VAL A CA 1
ATOM 867 C C . VAL A 1 151 ? 16.185 7.406 25.603 1.00 11.60 151 VAL A C 1
ATOM 868 O O . VAL A 1 151 ? 16.426 8.154 26.546 1.00 14.99 151 VAL A O 1
ATOM 872 N N . SER A 1 152 ? 15.437 6.306 25.736 1.00 11.56 152 SER A N 1
ATOM 873 C CA . SER A 1 152 ? 14.849 5.933 27.045 1.00 13.08 152 SER A CA 1
ATOM 874 C C . SER A 1 152 ? 15.932 5.470 28.025 1.00 13.07 152 SER A C 1
ATOM 875 O O . SER A 1 152 ? 15.637 5.334 29.219 1.00 16.65 152 SER A O 1
ATOM 878 N N . ASN A 1 153 ? 17.144 5.189 27.580 1.00 12.27 153 ASN A N 1
ATOM 879 C CA . ASN A 1 153 ? 18.224 4.688 28.408 1.00 14.62 153 ASN A CA 1
ATOM 880 C C . ASN A 1 153 ? 19.342 5.657 28.628 1.00 15.14 153 ASN A C 1
ATOM 881 O O . ASN A 1 153 ? 20.158 5.471 29.524 1.00 22.15 153 ASN A O 1
ATOM 886 N N . LEU A 1 154 ? 19.352 6.755 27.974 1.00 12.23 154 LEU A N 1
ATOM 887 C CA . LEU A 1 154 ? 20.482 7.636 28.016 1.00 12.52 154 LEU A CA 1
ATOM 888 C C . LEU A 1 154 ? 20.310 8.663 29.145 1.00 12.74 154 LEU A C 1
ATOM 889 O O . LEU A 1 154 ? 19.211 9.159 29.368 1.00 14.62 154 LEU A O 1
ATOM 894 N N . THR A 1 155 ? 21.426 8.995 29.764 1.00 15.17 155 THR A N 1
ATOM 895 C CA . THR A 1 155 ? 21.458 10.127 30.690 1.00 15.45 155 THR A CA 1
ATOM 896 C C . THR A 1 155 ? 21.423 11.439 29.950 1.00 12.86 155 THR A C 1
ATOM 897 O O . THR A 1 155 ? 21.879 11.521 28.812 1.00 13.12 155 THR A O 1
ATOM 901 N N . ASP A 1 156 ? 20.882 12.468 30.587 1.00 11.98 156 ASP A N 1
ATOM 902 C CA . ASP A 1 156 ? 21.188 13.824 30.117 1.00 11.49 156 ASP A CA 1
ATOM 903 C C . ASP A 1 156 ? 22.663 14.129 30.186 1.00 10.70 156 ASP A C 1
ATOM 904 O O . ASP A 1 156 ? 23.414 13.466 30.880 1.00 11.12 156 ASP A O 1
ATOM 909 N N . PHE A 1 157 ? 23.109 15.132 29.439 1.00 10.05 157 PHE A N 1
ATOM 910 C CA . PHE A 1 157 ? 24.473 15.562 29.442 1.00 9.50 157 PHE A CA 1
ATOM 911 C C . PHE A 1 157 ? 24.517 17.028 29.027 1.00 9.48 157 PHE A C 1
ATOM 912 O O . PHE A 1 157 ? 23.687 17.506 28.257 1.00 9.30 157 PHE A O 1
ATOM 920 N N . TYR A 1 158 ? 25.562 17.697 29.507 1.00 8.97 158 TYR A N 1
ATOM 921 C CA . TYR A 1 158 ? 25.933 19.038 29.003 1.00 9.57 158 TYR A CA 1
ATOM 922 C C . TYR A 1 158 ? 26.849 18.846 27.830 1.00 8.62 158 TYR A C 1
ATOM 923 O O . TYR A 1 158 ? 27.735 17.949 27.821 1.00 11.19 158 TYR A O 1
ATOM 932 N N . LEU A 1 159 ? 26.685 19.679 26.834 1.00 8.57 159 LEU A N 1
ATOM 933 C CA . LEU A 1 159 ? 27.616 19.792 25.711 1.00 8.33 159 LEU A CA 1
ATOM 934 C C . LEU A 1 159 ? 28.257 21.176 25.773 1.00 6.79 159 LEU A C 1
ATOM 935 O O . LEU A 1 159 ? 27.522 22.184 25.752 1.00 7.98 159 LEU A O 1
ATOM 940 N N . THR A 1 160 ? 29.586 21.254 25.881 1.00 7.50 160 THR A N 1
ATOM 941 C CA . THR A 1 160 ? 30.313 22.514 25.937 1.00 7.53 160 THR A CA 1
ATOM 942 C C . THR A 1 160 ? 31.195 22.617 24.738 1.00 7.32 160 THR A C 1
ATOM 943 O O . THR A 1 160 ? 31.973 21.678 24.461 1.00 8.69 160 THR A O 1
ATOM 947 N N . ILE A 1 161 ? 31.159 23.731 24.050 1.00 7.38 161 ILE A N 1
ATOM 948 C CA . ILE A 1 161 ? 31.933 23.950 22.835 1.00 7.58 161 ILE A CA 1
ATOM 949 C C . ILE A 1 161 ? 32.636 25.329 22.954 1.00 6.33 161 ILE A C 1
ATOM 950 O O . ILE A 1 161 ? 31.922 26.311 23.277 1.00 7.65 161 ILE A O 1
ATOM 955 N N . SER A 1 162 ? 33.904 25.400 22.681 1.00 7.05 162 SER A N 1
ATOM 956 C CA . SER A 1 162 ? 34.618 26.661 22.559 1.00 7.40 162 SER A CA 1
ATOM 957 C C . SER A 1 162 ? 34.978 26.827 21.113 1.00 7.64 162 SER A C 1
ATOM 958 O O . SER A 1 162 ? 35.601 25.921 20.517 1.00 8.96 162 SER A O 1
ATOM 961 N N . TYR A 1 163 ? 34.694 27.996 20.544 1.00 8.31 163 TYR A N 1
ATOM 962 C CA . TYR A 1 163 ? 34.767 28.139 19.066 1.00 7.90 163 TYR A CA 1
ATOM 963 C C . TYR A 1 163 ? 34.869 29.611 18.687 1.00 8.29 163 TYR A C 1
ATOM 964 O O . TYR A 1 163 ? 34.663 30.540 19.499 1.00 8.92 163 TYR A O 1
ATOM 973 N N . LYS A 1 164 ? 35.132 29.797 17.417 1.00 8.25 164 LYS A N 1
ATOM 974 C CA . LYS A 1 164 ? 35.120 31.144 16.796 1.00 8.55 164 LYS A CA 1
ATOM 975 C C . LYS A 1 164 ? 34.768 30.973 15.329 1.00 8.59 164 LYS A C 1
ATOM 976 O O . LYS A 1 164 ? 35.413 30.177 14.657 1.00 8.86 164 LYS A O 1
ATOM 982 N N . LEU A 1 165 ? 33.784 31.745 14.846 1.00 8.31 165 LEU A N 1
ATOM 983 C CA . LEU A 1 165 ? 33.388 31.662 13.456 1.00 8.64 165 LEU A CA 1
ATOM 984 C C . LEU A 1 165 ? 33.743 32.910 12.702 1.00 9.08 165 LEU A C 1
ATOM 985 O O . LEU A 1 165 ? 33.449 34.044 13.171 1.00 11.05 165 LEU A O 1
ATOM 990 N N . GLU A 1 166 ? 34.211 32.748 11.461 1.00 9.59 166 GLU A N 1
ATOM 991 C CA . GLU A 1 166 ? 34.517 33.888 10.589 1.00 10.55 166 GLU A CA 1
ATOM 992 C C . GLU A 1 166 ? 34.053 33.614 9.149 1.00 10.88 166 GLU A C 1
ATOM 993 O O . GLU A 1 166 ? 34.836 33.358 8.229 1.00 10.94 166 GLU A O 1
ATOM 999 N N . PRO A 1 167 ? 32.720 33.679 8.904 1.00 10.97 167 PRO A N 1
ATOM 1000 C CA . PRO A 1 167 ? 32.226 33.682 7.536 1.00 10.67 167 PRO A CA 1
ATOM 1001 C C . PRO A 1 167 ? 32.657 34.963 6.851 1.00 12.03 167 PRO A C 1
ATOM 1002 O O . PRO A 1 167 ? 32.703 36.006 7.483 1.00 14.97 167 PRO A O 1
ATOM 1006 N N . LYS A 1 168 ? 32.883 34.928 5.560 1.00 11.67 168 LYS A N 1
ATOM 1007 C CA . LYS A 1 168 ? 33.390 36.099 4.848 1.00 13.71 168 LYS A CA 1
ATOM 1008 C C . LYS A 1 168 ? 32.319 36.560 3.888 1.00 13.60 168 LYS A C 1
ATOM 1009 O O . LYS A 1 168 ? 31.565 35.788 3.303 1.00 13.20 168 LYS A O 1
ATOM 1015 N N . ASN A 1 169 ? 32.207 37.884 3.737 1.00 15.51 169 ASN A N 1
ATOM 1016 C CA . ASN A 1 169 ? 31.436 38.516 2.657 1.00 17.40 169 ASN A CA 1
ATOM 1017 C C . ASN A 1 169 ? 29.909 38.258 2.736 1.00 16.72 169 ASN A C 1
ATOM 1018 O O . ASN A 1 169 ? 29.228 38.229 1.674 1.00 20.34 169 ASN A O 1
ATOM 1023 N N . GLY A 1 170 ? 29.391 38.024 3.937 1.00 16.45 170 GLY A N 1
ATOM 1024 C CA . GLY A 1 170 ? 27.976 37.802 4.084 1.00 16.76 170 GLY A CA 1
ATOM 1025 C C . GLY A 1 170 ? 27.516 36.383 3.771 1.00 14.19 170 GLY A C 1
ATOM 1026 O O . GLY A 1 170 ? 26.296 36.194 3.549 1.00 16.06 170 GLY A O 1
ATOM 1027 N N . LEU A 1 171 ? 28.459 35.431 3.656 1.00 12.56 171 LEU A N 1
ATOM 1028 C CA . LEU A 1 171 ? 28.019 34.045 3.399 1.00 11.56 171 LEU A CA 1
ATOM 1029 C C . LEU A 1 171 ? 26.908 33.621 4.389 1.00 10.25 171 LEU A C 1
ATOM 1030 O O . LEU A 1 171 ? 27.173 33.631 5.603 1.00 12.01 171 LEU A O 1
ATOM 1035 N N . PRO A 1 172 ? 25.791 33.072 3.905 1.00 10.88 172 PRO A N 1
ATOM 1036 C CA . PRO A 1 172 ? 24.796 32.519 4.863 1.00 10.49 172 PRO A CA 1
ATOM 1037 C C . PRO A 1 172 ? 25.373 31.278 5.520 1.00 8.40 172 PRO A C 1
ATOM 1038 O O . PRO A 1 172 ? 25.912 30.376 4.847 1.00 9.25 172 PRO A O 1
ATOM 1042 N N . ILE A 1 173 ? 25.266 31.229 6.840 1.00 9.31 173 ILE A N 1
ATOM 1043 C CA . ILE A 1 173 ? 25.835 30.091 7.601 1.00 8.98 173 ILE A CA 1
ATOM 1044 C C . ILE A 1 173 ? 25.021 29.889 8.852 1.00 8.42 173 ILE A C 1
ATOM 1045 O O . ILE A 1 173 ? 24.254 30.741 9.313 1.00 8.55 173 ILE A O 1
ATOM 1050 N N . ASN A 1 174 ? 25.184 28.697 9.427 1.00 7.80 174 ASN A N 1
ATOM 1051 C CA . ASN A 1 174 ? 24.861 28.491 10.837 1.00 7.38 174 ASN A CA 1
ATOM 1052 C C . ASN A 1 174 ? 26.046 27.815 11.506 1.00 7.11 174 ASN A C 1
ATOM 1053 O O . ASN A 1 174 ? 27.030 27.392 10.868 1.00 7.99 174 ASN A O 1
ATOM 1058 N N . PHE A 1 175 ? 25.947 27.767 12.860 1.00 7.63 175 PHE A N 1
ATOM 1059 C CA . PHE A 1 175 ? 26.785 26.830 13.644 1.00 8.02 175 PHE A CA 1
ATOM 1060 C C . PHE A 1 175 ? 25.777 25.986 14.353 1.00 8.10 175 PHE A C 1
ATOM 1061 O O . PHE A 1 175 ? 25.026 26.481 15.221 1.00 8.31 175 PHE A O 1
ATOM 1069 N N . ALA A 1 176 ? 25.731 24.725 13.929 1.00 7.94 176 ALA A N 1
ATOM 1070 C CA . ALA A 1 176 ? 24.622 23.853 14.272 1.00 8.71 176 ALA A CA 1
ATOM 1071 C C . ALA A 1 176 ? 25.158 22.535 14.823 1.00 6.93 176 ALA A C 1
ATOM 1072 O O . ALA A 1 176 ? 26.106 21.909 14.264 1.00 8.31 176 ALA A O 1
ATOM 1074 N N . ILE A 1 177 ? 24.572 22.182 15.940 1.00 7.57 177 ILE A N 1
ATOM 1075 C CA . ILE A 1 177 ? 24.751 20.859 16.540 1.00 6.92 177 ILE A CA 1
ATOM 1076 C C . ILE A 1 177 ? 23.612 19.997 16.088 1.00 7.35 177 ILE A C 1
ATOM 1077 O O . ILE A 1 177 ? 22.467 20.454 16.082 1.00 9.93 177 ILE A O 1
ATOM 1082 N N . GLU A 1 178 ? 23.873 18.754 15.685 1.00 6.99 178 GLU A N 1
ATOM 1083 C CA . GLU A 1 178 ? 22.728 17.921 15.324 1.00 8.53 178 GLU A CA 1
ATOM 1084 C C . GLU A 1 178 ? 22.942 16.482 15.754 1.00 6.74 178 GLU A C 1
ATOM 1085 O O . GLU A 1 178 ? 24.047 15.971 15.905 1.00 7.93 178 GLU A O 1
ATOM 1091 N N . SER A 1 179 ? 21.797 15.846 15.916 1.00 7.72 179 SER A N 1
ATOM 1092 C CA . SER A 1 179 ? 21.696 14.422 16.189 1.00 7.29 179 SER A CA 1
ATOM 1093 C C . SER A 1 179 ? 20.708 13.783 15.275 1.00 7.50 179 SER A C 1
ATOM 1094 O O . SER A 1 179 ? 19.689 14.386 14.926 1.00 8.93 179 SER A O 1
ATOM 1097 N N . TRP A 1 180 ? 20.923 12.508 14.966 1.00 7.64 180 TRP A N 1
ATOM 1098 C CA . TRP A 1 180 ? 19.989 11.682 14.248 1.00 7.44 180 TRP A CA 1
ATOM 1099 C C . TRP A 1 180 ? 19.454 10.608 15.193 1.00 7.29 180 TRP A C 1
ATOM 1100 O O . TRP A 1 180 ? 20.231 10.023 15.953 1.00 8.51 180 TRP A O 1
ATOM 1111 N N . LEU A 1 181 ? 18.194 10.375 15.099 1.00 7.81 181 LEU A N 1
ATOM 1112 C CA . LEU A 1 181 ? 17.481 9.398 15.966 1.00 8.45 181 LEU A CA 1
ATOM 1113 C C . LEU A 1 181 ? 16.897 8.316 15.078 1.00 9.07 181 LEU A C 1
ATOM 1114 O O . LEU A 1 181 ? 16.020 8.575 14.252 1.00 8.96 181 LEU A O 1
ATOM 1119 N N . THR A 1 182 ? 17.412 7.087 15.219 1.00 7.82 182 THR A N 1
ATOM 1120 C CA . THR A 1 182 ? 17.085 5.987 14.293 1.00 8.69 182 THR A CA 1
ATOM 1121 C C . THR A 1 182 ? 16.445 4.810 15.001 1.00 7.68 182 THR A C 1
ATOM 1122 O O . THR A 1 182 ? 16.591 4.620 16.233 1.00 8.75 182 THR A O 1
ATOM 1126 N N . ARG A 1 183 ? 15.779 3.977 14.234 1.00 9.32 183 ARG A N 1
ATOM 1127 C CA . ARG A 1 183 ? 15.130 2.805 14.818 1.00 9.50 183 ARG A CA 1
ATOM 1128 C C . ARG A 1 183 ? 16.131 1.705 15.168 1.00 9.50 183 ARG A C 1
ATOM 1129 O O . ARG A 1 183 ? 15.827 0.895 16.054 1.00 11.34 183 ARG A O 1
ATOM 1137 N N . GLU A 1 184 ? 17.263 1.605 14.468 1.00 10.27 184 GLU A N 1
ATOM 1138 C CA . GLU A 1 184 ? 18.286 0.595 14.782 1.00 9.97 184 GLU A CA 1
ATOM 1139 C C . GLU A 1 184 ? 19.381 1.221 15.520 1.00 9.59 184 GLU A C 1
ATOM 1140 O O . GLU A 1 184 ? 19.673 2.462 15.419 1.00 10.50 184 GLU A O 1
ATOM 1146 N N . ALA A 1 185 ? 20.146 0.389 16.231 1.00 10.02 185 ALA A N 1
ATOM 1147 C CA . ALA A 1 185 ? 21.167 0.903 17.068 1.00 10.71 185 ALA A CA 1
ATOM 1148 C C . ALA A 1 185 ? 22.326 1.479 16.332 1.00 8.63 185 ALA A C 1
ATOM 1149 O O . ALA A 1 185 ? 22.885 2.502 16.753 1.00 10.55 185 ALA A O 1
ATOM 1151 N N . TRP A 1 186 ? 22.840 0.844 15.240 1.00 8.34 186 TRP A N 1
ATOM 1152 C CA . TRP A 1 186 ? 24.032 1.238 14.537 1.00 8.47 186 TRP A CA 1
ATOM 1153 C C . TRP A 1 186 ? 23.717 1.365 13.034 1.00 9.63 186 TRP A C 1
ATOM 1154 O O . TRP A 1 186 ? 23.975 0.469 12.244 1.00 10.56 186 TRP A O 1
ATOM 1165 N N . ARG A 1 187 ? 23.027 2.469 12.672 1.00 9.27 187 ARG A N 1
ATOM 1166 C CA . ARG A 1 187 ? 22.623 2.697 11.289 1.00 9.00 187 ARG A CA 1
ATOM 1167 C C . ARG A 1 187 ? 23.790 3.270 10.499 1.00 8.84 187 ARG A C 1
ATOM 1168 O O . ARG A 1 187 ? 24.464 4.184 10.967 1.00 9.80 187 ARG A O 1
ATOM 1176 N N . THR A 1 188 ? 24.016 2.824 9.228 1.00 9.67 188 THR A N 1
ATOM 1177 C CA . THR A 1 188 ? 25.098 3.360 8.408 1.00 8.83 188 THR A CA 1
ATOM 1178 C C . THR A 1 188 ? 24.684 3.666 6.984 1.00 11.24 188 THR A C 1
ATOM 1179 O O . THR A 1 188 ? 25.522 4.059 6.185 1.00 12.46 188 THR A O 1
ATOM 1183 N N . THR A 1 189 ? 23.367 3.568 6.691 1.00 11.60 189 THR A N 1
ATOM 1184 C CA . THR A 1 189 ? 22.869 3.635 5.309 1.00 12.56 189 THR A CA 1
ATOM 1185 C C . THR A 1 189 ? 21.808 4.672 5.120 1.00 13.94 189 THR A C 1
ATOM 1186 O O . THR A 1 189 ? 21.072 4.603 4.110 1.00 16.25 189 THR A O 1
ATOM 1190 N N . GLY A 1 190 ? 21.718 5.672 6.005 1.00 11.16 190 GLY A N 1
ATOM 1191 C CA . GLY A 1 190 ? 20.795 6.787 5.813 1.00 10.80 190 GLY A CA 1
ATOM 1192 C C . GLY A 1 190 ? 19.630 6.704 6.774 1.00 9.27 190 GLY A C 1
ATOM 1193 O O . GLY A 1 190 ? 19.702 6.095 7.841 1.00 10.60 190 GLY A O 1
ATOM 1194 N N . ILE A 1 191 ? 18.555 7.437 6.426 1.00 10.47 191 ILE A N 1
ATOM 1195 C CA . ILE A 1 191 ? 17.522 7.790 7.346 1.00 10.21 191 ILE A CA 1
ATOM 1196 C C . ILE A 1 191 ? 16.157 7.570 6.697 1.00 10.28 191 ILE A C 1
ATOM 1197 O O . ILE A 1 191 ? 15.930 7.877 5.510 1.00 12.58 191 ILE A O 1
ATOM 1202 N N . ASN A 1 192 ? 15.220 6.985 7.460 1.00 10.99 192 ASN A N 1
ATOM 1203 C CA . ASN A 1 192 ? 13.862 6.662 6.982 1.00 11.69 192 ASN A CA 1
ATOM 1204 C C . ASN A 1 192 ? 12.809 7.663 7.449 1.00 11.84 192 ASN A C 1
ATOM 1205 O O . ASN A 1 192 ? 13.065 8.477 8.358 1.00 11.18 192 ASN A O 1
ATOM 1210 N N . SER A 1 193 ? 11.565 7.496 6.908 1.00 11.43 193 SER A N 1
ATOM 1211 C CA . SER A 1 193 ? 10.572 8.471 7.191 1.00 12.31 193 SER A CA 1
ATOM 1212 C C . SER A 1 193 ? 10.051 8.500 8.633 1.00 11.75 193 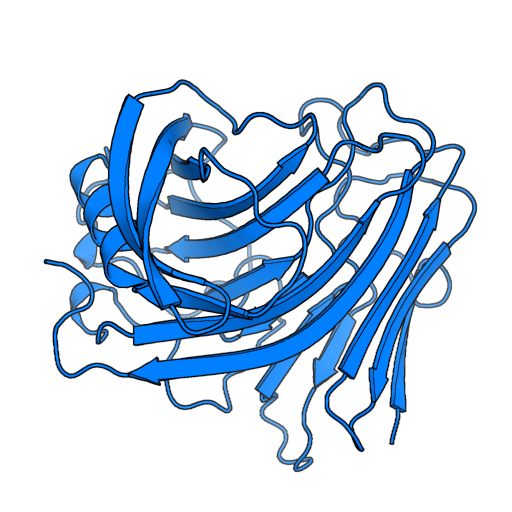SER A C 1
ATOM 1213 O O . SER A 1 193 ? 9.446 9.494 9.049 1.00 14.85 193 SER A O 1
ATOM 1216 N N . ASP A 1 194 ? 10.226 7.415 9.390 1.00 11.20 194 ASP A N 1
ATOM 1217 C CA . ASP A 1 194 ? 9.808 7.340 10.786 1.00 11.72 194 ASP A CA 1
ATOM 1218 C C . ASP A 1 194 ? 10.906 7.631 11.770 1.00 10.50 194 ASP A C 1
ATOM 1219 O O . ASP A 1 194 ? 10.835 7.201 12.931 1.00 11.94 194 ASP A O 1
ATOM 1224 N N . GLU A 1 195 ? 11.875 8.442 11.339 1.00 10.10 195 GLU A N 1
ATOM 1225 C CA . GLU A 1 195 ? 13.013 8.811 12.164 1.00 9.29 195 GLU A CA 1
ATOM 1226 C C . GLU A 1 195 ? 13.178 10.339 12.194 1.00 8.24 195 GLU A C 1
ATOM 1227 O O . GLU A 1 195 ? 12.425 11.062 11.563 1.00 9.59 195 GLU A O 1
ATOM 1233 N N . GLN A 1 196 ? 14.133 10.798 13.005 1.00 8.19 196 GLN A N 1
ATOM 1234 C CA . GLN A 1 196 ? 14.212 12.246 13.309 1.00 7.80 196 GLN A CA 1
ATOM 1235 C C . GLN A 1 196 ? 15.609 12.755 13.144 1.00 7.48 196 GLN A C 1
ATOM 1236 O O . GLN A 1 196 ? 16.612 12.131 13.475 1.00 8.57 196 GLN A O 1
ATOM 1242 N N . GLU A 1 197 ? 15.682 14.017 12.682 1.00 8.00 197 GLU A N 1
ATOM 1243 C CA . GLU A 1 197 ? 16.894 14.865 12.698 1.00 7.18 197 GLU A CA 1
ATOM 1244 C C . GLU A 1 197 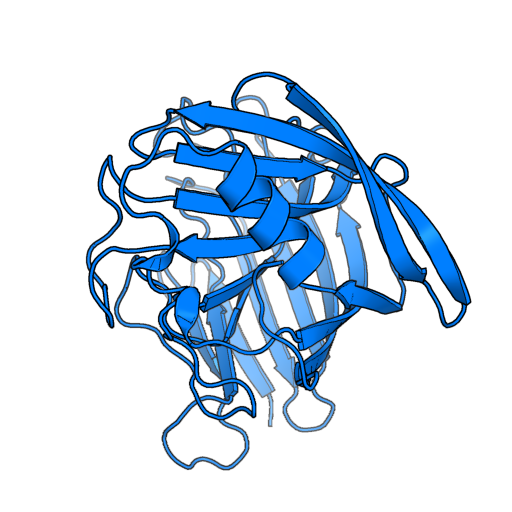? 16.588 16.010 13.641 1.00 6.63 197 GLU A C 1
ATOM 1245 O O . GLU A 1 197 ? 15.581 16.686 13.499 1.00 7.93 197 GLU A O 1
ATOM 1251 N N . VAL A 1 198 ? 17.466 16.229 14.619 1.00 7.37 198 VAL A N 1
ATOM 1252 C CA . VAL A 1 198 ? 17.311 17.363 15.542 1.00 7.78 198 VAL A CA 1
ATOM 1253 C C . VAL A 1 198 ? 18.508 18.235 15.435 1.00 6.91 198 VAL A C 1
ATOM 1254 O O . VAL A 1 198 ? 19.642 17.768 15.601 1.00 8.83 198 VAL A O 1
ATOM 1258 N N . MET A 1 199 ? 18.318 19.534 15.162 1.00 7.17 199 MET A N 1
ATOM 1259 C CA . MET A 1 199 ? 19.354 20.511 15.090 1.00 6.96 199 MET A CA 1
ATOM 1260 C C . MET A 1 199 ? 19.249 21.586 16.149 1.00 6.74 199 MET A C 1
ATOM 1261 O O . MET A 1 199 ? 18.126 21.968 16.451 1.00 7.61 199 MET A O 1
ATOM 1266 N N . ILE A 1 200 ? 20.404 22.079 16.584 1.00 6.54 200 ILE A N 1
ATOM 1267 C CA . ILE A 1 200 ? 20.437 23.175 17.557 1.00 6.96 200 ILE A CA 1
ATOM 1268 C C . ILE A 1 200 ? 21.361 24.204 17.004 1.00 6.27 200 ILE A C 1
ATOM 1269 O O . ILE A 1 200 ? 22.573 23.965 16.923 1.00 7.43 200 ILE A O 1
ATOM 1274 N N . TRP A 1 201 ? 20.854 25.373 16.558 1.00 6.82 201 TRP A N 1
ATOM 1275 C CA . TRP A 1 201 ? 21.695 26.366 15.934 1.00 6.91 201 TRP A CA 1
ATOM 1276 C C . TRP A 1 201 ? 22.033 27.427 16.979 1.00 6.77 201 TRP A C 1
ATOM 1277 O O . TRP A 1 201 ? 21.119 28.127 17.451 1.00 8.39 201 TRP A O 1
ATOM 1288 N N . ILE A 1 202 ? 23.283 27.522 17.332 1.00 7.06 202 ILE A N 1
ATOM 1289 C CA . ILE A 1 202 ? 23.759 28.546 18.308 1.00 8.06 202 ILE A CA 1
ATOM 1290 C C . ILE A 1 202 ? 24.306 29.765 17.658 1.00 7.55 202 ILE A C 1
ATOM 1291 O O . ILE A 1 202 ? 24.566 30.800 18.353 1.00 8.37 202 ILE A O 1
ATOM 1296 N N . TYR A 1 203 ? 24.502 29.731 16.332 1.00 7.65 203 TYR A N 1
ATOM 1297 C CA . TYR A 1 203 ? 24.784 30.918 15.526 1.00 8.46 203 TYR A CA 1
ATOM 1298 C C . TYR A 1 203 ? 24.064 30.768 14.198 1.00 8.63 203 TYR A C 1
ATOM 1299 O O . TYR A 1 203 ? 23.926 29.636 13.714 1.00 8.23 203 TYR A O 1
ATOM 1308 N N . TYR A 1 204 ? 23.594 31.861 13.616 1.00 8.32 204 TYR A N 1
ATOM 1309 C CA . TYR A 1 204 ? 23.210 31.808 12.231 1.00 7.97 204 TYR A CA 1
ATOM 1310 C C . TYR A 1 204 ? 23.298 33.212 11.679 1.00 8.70 204 TYR A C 1
ATOM 1311 O O . TYR A 1 204 ? 23.219 34.204 12.414 1.00 9.39 204 TYR A O 1
ATOM 1320 N N . ASP A 1 205 ? 23.378 33.279 10.354 1.00 8.76 205 ASP A N 1
ATOM 1321 C CA . ASP A 1 205 ? 23.238 34.543 9.630 1.00 9.94 205 ASP A CA 1
ATOM 1322 C C . ASP A 1 205 ? 22.762 34.193 8.264 1.00 9.81 205 ASP A C 1
ATOM 1323 O O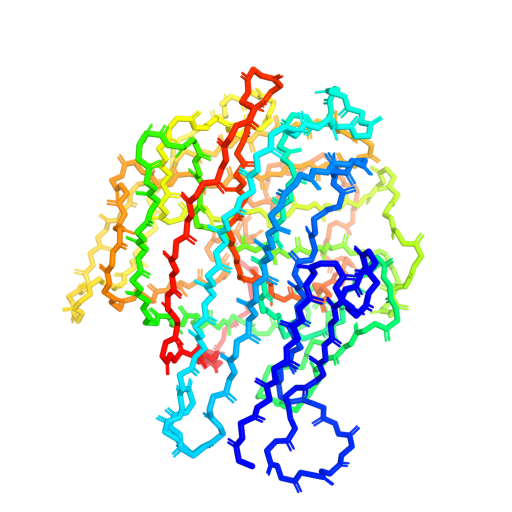 . ASP A 1 205 ? 23.427 33.469 7.514 1.00 10.78 205 ASP A O 1
ATOM 1328 N N . GLY A 1 206 ? 21.571 34.624 7.919 1.00 10.77 206 GLY A N 1
ATOM 1329 C CA . GLY A 1 206 ? 21.086 34.451 6.566 1.00 11.61 206 GLY A CA 1
ATOM 1330 C C 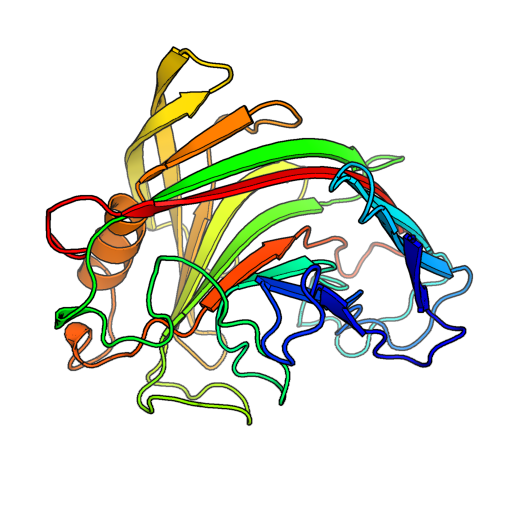. GLY A 1 206 ? 20.525 33.056 6.216 1.00 11.14 206 GLY A C 1
ATOM 1331 O O . GLY A 1 206 ? 20.296 32.809 4.987 1.00 12.87 206 GLY A O 1
ATOM 1332 N N . LEU A 1 207 ? 20.327 32.178 7.190 1.00 10.71 207 LEU A N 1
ATOM 1333 C CA . LEU A 1 207 ? 19.681 30.883 6.999 1.00 9.96 207 LEU A CA 1
ATOM 1334 C C . LEU A 1 207 ? 18.487 30.752 7.874 1.00 8.66 207 LEU A C 1
ATOM 1335 O O . LEU A 1 207 ? 18.525 31.173 9.058 1.00 9.65 207 LEU A O 1
ATOM 1340 N N . GLN A 1 208 ? 17.437 30.104 7.352 1.00 9.82 208 GLN A N 1
ATOM 1341 C CA . GLN A 1 208 ? 16.248 29.746 8.092 1.00 9.65 208 GLN A CA 1
ATOM 1342 C C . GLN A 1 208 ? 16.192 28.222 8.154 1.00 9.00 208 GLN A C 1
ATOM 1343 O O . GLN A 1 208 ? 16.529 27.554 7.169 1.00 9.98 208 GLN A O 1
ATOM 1349 N N . PRO A 1 209 ? 15.723 27.638 9.256 1.00 8.43 209 PRO A N 1
ATOM 1350 C CA . PRO A 1 209 ? 15.544 26.176 9.277 1.00 8.27 209 PRO A CA 1
ATOM 1351 C C . PRO A 1 209 ? 14.484 25.748 8.258 1.00 9.10 209 PRO A C 1
ATOM 1352 O O . PRO A 1 209 ? 13.611 26.557 7.909 1.00 9.54 209 PRO A O 1
ATOM 1356 N N . ALA A 1 210 ? 14.510 24.487 7.878 1.00 9.19 210 ALA A N 1
ATOM 1357 C CA . ALA A 1 210 ? 13.416 23.943 7.063 1.00 9.14 210 ALA A CA 1
ATOM 1358 C C . ALA A 1 210 ? 12.076 23.990 7.827 1.00 7.73 210 ALA A C 1
ATOM 1359 O O . ALA A 1 210 ? 12.052 23.933 9.074 1.00 9.38 210 ALA A O 1
ATOM 1361 N N . GLY A 1 211 ? 10.977 23.988 7.090 1.00 9.10 211 GLY A N 1
ATOM 1362 C CA . GLY A 1 211 ? 9.666 23.854 7.621 1.00 9.63 211 GLY A CA 1
ATOM 1363 C C . GLY A 1 211 ? 9.063 25.168 8.115 1.00 10.54 211 GLY A C 1
ATOM 1364 O O . GLY A 1 211 ? 9.211 26.227 7.496 1.00 11.07 211 GLY A O 1
ATOM 1365 N N . SER A 1 212 ? 8.300 25.031 9.173 1.00 9.93 212 SER A N 1
ATOM 1366 C CA A SER A 1 212 ? 7.589 26.209 9.706 0.70 9.77 212 SER A CA 1
ATOM 1367 C CA B SER A 1 212 ? 7.458 26.063 9.736 0.30 8.93 212 SER A CA 1
ATOM 1368 C C . SER A 1 212 ? 7.877 26.333 11.211 1.00 9.20 212 SER A C 1
ATOM 1369 O O . SER A 1 212 ? 8.300 25.387 11.875 1.00 10.20 212 SER A O 1
ATOM 1374 N N . LYS A 1 213 ? 7.651 27.545 11.695 1.00 8.89 213 LYS A N 1
ATOM 1375 C CA A LYS A 1 213 ? 7.920 27.873 13.101 0.50 8.55 213 LYS A CA 1
ATOM 1376 C CA B LYS A 1 213 ? 7.956 27.805 13.078 0.50 8.49 213 LYS A CA 1
ATOM 1377 C C . LYS A 1 213 ? 6.787 27.312 13.920 1.00 8.13 213 LYS A C 1
ATOM 1378 O O . LYS A 1 213 ? 5.619 27.579 13.658 1.00 10.63 213 LYS A O 1
ATOM 1389 N N . VAL A 1 214 ? 7.156 26.575 14.988 1.00 8.54 214 VAL A N 1
ATOM 1390 C CA . VAL A 1 214 ? 6.192 26.046 15.932 1.00 7.94 214 VAL A CA 1
ATOM 1391 C C . VAL A 1 214 ? 6.034 26.959 17.139 1.00 7.51 214 VAL A C 1
ATOM 1392 O O . VAL A 1 214 ? 4.913 27.392 17.413 1.00 8.55 214 VAL A O 1
ATOM 1396 N N . LYS A 1 215 ? 7.123 27.234 17.823 1.00 8.10 215 LYS A N 1
ATOM 1397 C CA . LYS A 1 215 ? 6.996 27.957 19.096 1.00 8.71 215 LYS A CA 1
ATOM 1398 C C . LYS A 1 215 ? 8.331 28.554 19.446 1.00 8.36 215 LYS A C 1
ATOM 1399 O O . LYS A 1 215 ? 9.332 28.310 18.758 1.00 10.53 215 LYS A O 1
ATOM 1405 N N . GLU A 1 216 ? 8.444 29.242 20.574 1.00 8.63 216 GLU A N 1
ATOM 1406 C CA . GLU A 1 216 ? 9.719 29.620 21.193 1.00 8.65 216 GLU A CA 1
ATOM 1407 C C . GLU A 1 216 ? 9.800 28.909 22.558 1.00 8.93 216 GLU A C 1
ATOM 1408 O O . GLU A 1 216 ? 8.728 28.769 23.201 1.00 10.40 216 GLU A O 1
ATOM 1414 N N . ILE A 1 217 ? 10.983 28.510 22.926 1.00 8.14 217 ILE A N 1
ATOM 1415 C CA . ILE A 1 217 ? 11.204 27.934 24.266 1.00 8.57 217 ILE A CA 1
ATOM 1416 C C . ILE A 1 217 ? 12.359 28.683 24.919 1.00 8.24 217 ILE A C 1
ATOM 1417 O O . ILE A 1 217 ? 13.187 29.273 24.266 1.00 9.26 217 ILE A O 1
ATOM 1422 N N . VAL A 1 218 ? 12.372 28.593 26.241 1.00 8.65 218 VAL A N 1
ATOM 1423 C CA . VAL A 1 218 ? 13.534 29.002 27.010 1.00 9.18 218 VAL A CA 1
ATOM 1424 C C . VAL A 1 218 ? 14.409 27.812 27.334 1.00 7.86 218 VAL A C 1
ATOM 1425 O O . VAL A 1 218 ? 13.908 26.724 27.690 1.00 10.17 218 VAL A O 1
ATOM 1429 N N . VAL A 1 219 ? 15.706 27.979 27.239 1.00 8.32 219 VAL A N 1
ATOM 1430 C CA . VAL A 1 219 ? 16.660 26.944 27.634 1.00 8.30 219 VAL A CA 1
ATOM 1431 C C . VAL A 1 219 ? 17.736 27.633 28.455 1.00 8.80 219 VAL A C 1
ATOM 1432 O O . VAL A 1 219 ? 18.324 28.626 28.024 1.00 9.63 219 VAL A O 1
ATOM 1436 N N . PRO A 1 220 ? 17.985 27.141 29.687 1.00 9.34 220 PRO A N 1
ATOM 1437 C CA . PRO A 1 220 ? 19.105 27.684 30.466 1.00 10.17 220 PRO A CA 1
ATOM 1438 C C . PRO A 1 220 ? 20.400 27.202 29.896 1.00 8.77 220 PRO A C 1
ATOM 1439 O O . PRO A 1 220 ? 20.625 25.962 29.833 1.00 10.98 220 PRO A O 1
ATOM 1443 N N . ILE A 1 221 ? 21.304 28.051 29.500 1.00 8.16 221 ILE A N 1
ATOM 1444 C CA . ILE A 1 221 ? 22.569 27.728 28.922 1.00 8.09 221 ILE A CA 1
ATOM 1445 C C . ILE A 1 221 ? 23.667 28.473 29.639 1.00 8.28 221 ILE A C 1
ATOM 1446 O O . ILE A 1 221 ? 23.350 29.221 30.612 1.00 9.89 221 ILE A O 1
ATOM 1451 N N . ILE A 1 222 ? 24.924 28.246 29.306 1.00 7.25 222 ILE A N 1
ATOM 1452 C CA . ILE A 1 222 ? 26.006 29.038 29.875 1.00 8.32 222 ILE A CA 1
ATOM 1453 C C . ILE A 1 222 ? 26.769 29.658 28.708 1.00 8.47 222 ILE A C 1
ATOM 1454 O O . ILE A 1 222 ? 27.117 28.934 27.763 1.00 9.03 222 ILE A O 1
ATOM 1459 N N . VAL A 1 223 ? 26.953 30.966 28.739 1.00 7.67 223 VAL A N 1
ATOM 1460 C CA . VAL A 1 223 ? 27.661 31.668 27.650 1.00 8.76 223 VAL A CA 1
ATOM 1461 C C . VAL A 1 223 ? 28.822 32.410 28.240 1.00 8.16 223 VAL A C 1
ATOM 1462 O O . VAL A 1 223 ? 28.617 33.276 29.146 1.00 8.82 223 VAL A O 1
ATOM 1466 N N . ASN A 1 224 ? 30.060 32.085 27.837 1.00 7.69 224 ASN A N 1
ATOM 1467 C CA . ASN A 1 224 ? 31.229 32.757 28.339 1.00 7.99 224 ASN A CA 1
ATOM 1468 C C . ASN A 1 224 ? 31.262 32.786 29.868 1.00 8.02 224 ASN A C 1
ATOM 1469 O O . ASN A 1 224 ? 31.620 33.781 30.491 1.00 9.75 224 ASN A O 1
ATOM 1474 N N . GLY A 1 225 ? 30.884 31.635 30.450 1.00 8.16 225 GLY A N 1
ATOM 1475 C CA . GLY A 1 225 ? 31.021 31.418 31.882 1.00 9.56 225 GLY A CA 1
ATOM 1476 C C . GLY A 1 225 ? 29.825 31.868 32.660 1.00 9.43 225 GLY A C 1
ATOM 1477 O O . GLY A 1 225 ? 29.807 31.592 33.863 1.00 11.89 225 GLY A O 1
ATOM 1478 N N . THR A 1 226 ? 28.854 32.583 32.073 1.00 9.20 226 THR A N 1
ATOM 1479 C CA . THR A 1 226 ? 27.719 33.123 32.790 1.00 9.56 226 THR A CA 1
ATOM 1480 C C . THR A 1 226 ? 26.468 32.315 32.449 1.00 9.18 226 THR A C 1
ATOM 1481 O O . THR A 1 226 ? 26.066 32.242 31.274 1.00 8.54 226 THR A O 1
ATOM 1485 N N . PRO A 1 227 ? 25.796 31.722 33.448 1.00 10.24 227 PRO A N 1
ATOM 1486 C CA . PRO A 1 227 ? 24.443 31.100 33.167 1.00 9.88 227 PRO A CA 1
ATOM 1487 C C . PRO A 1 227 ? 23.464 32.152 32.750 1.00 11.00 227 PRO A C 1
ATOM 1488 O O . PRO A 1 227 ? 23.363 33.218 33.330 1.00 13.33 227 PRO A O 1
ATOM 1492 N N . VAL A 1 228 ? 22.744 31.811 31.672 1.00 9.42 228 VAL A N 1
ATOM 1493 C CA . VAL A 1 228 ? 21.773 32.736 31.101 1.00 10.42 228 VAL A CA 1
ATOM 1494 C C . VAL A 1 228 ? 20.582 31.960 30.567 1.00 9.26 228 VAL A C 1
ATOM 1495 O O . VAL A 1 228 ? 20.715 30.845 30.035 1.00 10.66 228 VAL A O 1
ATOM 1499 N N . ASN A 1 229 ? 19.425 32.552 30.653 1.00 10.04 229 ASN A N 1
ATOM 1500 C CA . ASN A 1 229 ? 18.224 32.014 30.003 1.00 10.44 229 ASN A CA 1
ATOM 1501 C C . ASN A 1 229 ? 18.242 32.507 28.552 1.00 10.42 229 ASN A C 1
ATOM 1502 O O . ASN A 1 229 ? 18.232 33.706 28.303 1.00 14.04 229 ASN A O 1
ATOM 1507 N N . ALA A 1 230 ? 18.257 31.592 27.585 1.00 9.56 230 ALA A N 1
ATOM 1508 C CA . ALA A 1 230 ? 18.216 31.916 26.171 1.00 8.89 230 ALA A CA 1
ATOM 1509 C C . ALA A 1 230 ? 16.934 31.453 25.581 1.00 8.33 230 ALA A C 1
ATOM 1510 O O . ALA A 1 230 ? 16.258 30.545 26.069 1.00 10.99 230 ALA A O 1
ATOM 1512 N N . THR A 1 231 ? 16.545 32.081 24.454 1.00 8.31 231 THR A N 1
ATOM 1513 C CA . THR A 1 231 ? 15.345 31.675 23.750 1.00 8.84 231 THR A CA 1
ATOM 1514 C C . THR A 1 231 ? 15.733 31.032 22.397 1.00 7.89 231 THR A C 1
ATOM 1515 O O . THR A 1 231 ? 16.656 31.494 21.715 1.00 9.16 231 THR A O 1
ATOM 1519 N N . PHE A 1 232 ? 15.053 29.912 22.167 1.00 7.69 232 PHE A N 1
ATOM 1520 C CA . PHE A 1 232 ? 15.227 29.246 20.847 1.00 8.28 232 PHE A CA 1
ATOM 1521 C C . PHE A 1 232 ? 13.826 29.169 20.183 1.00 7.45 232 PHE A C 1
ATOM 1522 O O . PHE A 1 232 ? 12.838 28.772 20.791 1.00 8.90 232 PHE A O 1
ATOM 1530 N N . GLU A 1 233 ? 13.835 29.507 18.878 1.00 7.74 233 GLU A N 1
ATOM 1531 C CA . GLU A 1 233 ? 12.658 29.194 18.033 1.00 8.62 233 GLU A CA 1
ATOM 1532 C C . GLU A 1 233 ? 12.749 27.687 17.723 1.00 7.80 233 GLU A C 1
ATOM 1533 O O . GLU A 1 233 ? 13.799 27.151 17.393 1.00 10.82 233 GLU A O 1
ATOM 1539 N N . VAL A 1 234 ? 11.597 27.045 17.731 1.00 7.27 234 VAL A N 1
ATOM 1540 C CA . VAL A 1 234 ? 11.434 25.659 17.383 1.00 7.57 234 VAL A CA 1
ATOM 1541 C C . VAL A 1 234 ? 10.755 25.577 16.026 1.00 7.20 234 VAL A C 1
ATOM 1542 O O . VAL A 1 234 ? 9.676 26.124 15.880 1.00 8.79 234 VAL A O 1
ATOM 1546 N N . TRP A 1 235 ? 11.402 24.907 15.081 1.00 7.28 235 TRP A N 1
ATOM 1547 C CA . TRP A 1 235 ? 10.946 24.725 13.698 1.00 7.53 235 TRP A CA 1
ATOM 1548 C C . TRP A 1 235 ? 10.768 23.243 13.459 1.00 7.44 235 TRP A C 1
ATOM 1549 O O . TRP A 1 235 ? 11.526 22.429 13.946 1.00 8.73 235 TRP A O 1
ATOM 1560 N N . LYS A 1 236 ? 9.756 22.904 12.646 1.00 7.97 236 LYS A N 1
ATOM 1561 C CA . LYS A 1 236 ? 9.486 21.472 12.331 1.00 8.23 236 LYS A CA 1
ATOM 1562 C C . LYS A 1 236 ? 9.205 21.360 10.819 1.00 8.61 236 LYS A C 1
ATOM 1563 O O . LYS A 1 236 ? 8.484 22.184 10.244 1.00 9.42 236 LYS A O 1
ATOM 1569 N N . ALA A 1 237 ? 9.758 20.299 10.243 1.00 8.41 237 ALA A N 1
ATOM 1570 C CA . ALA A 1 237 ? 9.604 20.025 8.772 1.00 8.55 237 ALA A CA 1
ATOM 1571 C C . ALA A 1 237 ? 9.505 18.516 8.586 1.00 9.51 237 ALA A C 1
ATOM 1572 O O . ALA A 1 237 ? 9.894 17.736 9.436 1.00 10.29 237 ALA A O 1
ATOM 1574 N N . ASN A 1 238 ? 8.977 18.164 7.419 1.00 11.48 238 ASN A N 1
ATOM 1575 C CA . ASN A 1 238 ? 9.003 16.735 6.941 1.00 12.59 238 ASN A CA 1
ATOM 1576 C C . ASN A 1 238 ? 9.744 16.780 5.626 1.00 12.86 238 ASN A C 1
ATOM 1577 O O . ASN A 1 238 ? 9.226 17.326 4.647 1.00 15.64 238 ASN A O 1
ATOM 1582 N N . ILE A 1 239 ? 10.950 16.238 5.620 1.00 12.12 239 ILE A N 1
ATOM 1583 C CA . ILE A 1 239 ? 11.896 16.347 4.476 1.00 13.73 239 ILE A CA 1
ATOM 1584 C C . ILE A 1 239 ? 12.436 14.957 4.074 1.00 14.62 239 ILE A C 1
ATOM 1585 O O . ILE A 1 239 ? 13.568 14.845 3.545 1.00 17.81 239 ILE A O 1
ATOM 1590 N N . GLY A 1 240 ? 11.600 13.924 4.223 1.00 14.06 240 GLY A N 1
ATOM 1591 C CA . GLY A 1 240 ? 12.004 12.534 4.050 1.00 14.67 240 GLY A CA 1
ATOM 1592 C C . GLY A 1 240 ? 12.098 11.829 5.377 1.00 13.53 240 GLY A C 1
ATOM 1593 O O . GLY A 1 240 ? 12.225 10.612 5.413 1.00 14.83 240 GLY A O 1
ATOM 1594 N N . TRP A 1 241 ? 12.074 12.582 6.459 1.00 10.80 241 TRP A N 1
ATOM 1595 C CA . TRP A 1 241 ? 12.130 12.203 7.861 1.00 9.23 241 TRP A CA 1
ATOM 1596 C C . TRP A 1 241 ? 11.630 13.441 8.607 1.00 8.93 241 TRP A C 1
ATOM 1597 O O . TRP A 1 241 ? 11.456 14.527 8.014 1.00 10.66 241 TRP A O 1
ATOM 1608 N N . GLU A 1 242 ? 11.378 13.300 9.909 1.00 8.26 242 GLU A N 1
ATOM 1609 C CA . GLU A 1 242 ? 10.931 14.446 10.693 1.00 9.06 242 GLU A CA 1
ATOM 1610 C C . GLU A 1 242 ? 12.149 15.263 11.058 1.00 8.84 242 GLU A C 1
ATOM 1611 O O . GLU A 1 242 ? 13.146 14.715 11.544 1.00 9.91 242 GLU A O 1
ATOM 1617 N N . TYR A 1 243 ? 12.091 16.583 10.862 1.00 8.33 243 TYR A N 1
ATOM 1618 C CA . TYR A 1 243 ? 13.155 17.523 11.163 1.00 8.64 243 TYR A CA 1
ATOM 1619 C C . TYR A 1 243 ? 12.679 18.484 12.219 1.00 7.41 243 TYR A C 1
ATOM 1620 O O . TYR A 1 243 ? 11.600 19.089 12.058 1.00 8.42 243 TYR A O 1
ATOM 1629 N N . VAL A 1 244 ? 13.445 18.646 13.296 1.00 7.61 244 VAL A N 1
ATOM 1630 C CA . VAL A 1 244 ? 13.145 19.635 14.342 1.00 7.94 244 VAL A CA 1
ATOM 1631 C C . VAL A 1 244 ? 14.416 20.439 14.515 1.00 7.28 244 VAL A C 1
ATOM 1632 O O . VAL A 1 244 ? 15.492 19.870 14.748 1.00 9.34 244 VAL A O 1
ATOM 1636 N N . ALA A 1 245 ? 14.302 21.787 14.433 1.00 7.45 245 ALA A N 1
ATOM 1637 C CA . ALA A 1 245 ? 15.460 22.639 14.625 1.00 7.23 245 ALA A CA 1
ATOM 1638 C C . ALA A 1 245 ? 15.122 23.671 15.722 1.00 7.36 245 ALA A C 1
ATOM 1639 O O . ALA A 1 245 ? 14.028 24.218 15.759 1.00 9.24 245 ALA A O 1
ATOM 1641 N N . PHE A 1 246 ? 16.133 23.943 16.510 1.00 6.85 246 PHE A N 1
ATOM 1642 C CA . PHE A 1 246 ? 16.096 24.953 17.580 1.00 6.98 246 PHE A CA 1
ATOM 1643 C C . PHE A 1 246 ? 17.030 26.052 17.195 1.00 6.74 246 PHE A C 1
ATOM 1644 O O . PHE A 1 246 ? 18.239 25.837 17.202 1.00 9.23 246 PHE A O 1
ATOM 1652 N N . ARG A 1 247 ? 16.510 27.234 16.828 1.00 7.19 247 ARG A N 1
ATOM 1653 C CA . ARG A 1 247 ? 17.361 28.315 16.381 1.00 7.22 247 ARG A CA 1
ATOM 1654 C C . ARG A 1 247 ? 17.414 29.399 17.471 1.00 6.67 247 ARG A C 1
ATOM 1655 O O . ARG A 1 247 ? 16.403 30.009 17.743 1.00 7.30 247 ARG A O 1
ATOM 1663 N N . ILE A 1 248 ? 18.635 29.626 17.965 1.00 6.88 248 ILE A N 1
ATOM 1664 C CA . ILE A 1 248 ? 18.727 30.656 19.049 1.00 8.10 248 ILE A CA 1
ATOM 1665 C C . ILE A 1 248 ? 18.289 32.019 18.517 1.00 7.69 248 ILE A C 1
ATOM 1666 O O . ILE A 1 248 ? 18.539 32.331 17.344 1.00 8.67 248 ILE A O 1
ATOM 1671 N N . LYS A 1 249 ? 17.664 32.808 19.377 1.00 9.31 249 LYS A N 1
ATOM 1672 C CA A LYS A 1 249 ? 17.284 34.136 18.853 0.50 9.29 249 LYS A CA 1
ATOM 1673 C CA B LYS A 1 249 ? 17.187 34.129 19.027 0.50 11.35 249 LYS A CA 1
ATOM 1674 C C . LYS A 1 249 ? 18.349 35.149 18.947 1.00 10.98 249 LYS A C 1
ATOM 1675 O O . LYS A 1 249 ? 18.244 36.220 18.326 1.00 14.55 249 LYS A O 1
ATOM 1686 N N . THR A 1 250 ? 19.402 34.860 19.717 1.00 10.55 250 THR A N 1
ATOM 1687 C CA . THR A 1 250 ? 20.535 35.762 19.927 1.00 10.54 250 THR A CA 1
ATOM 1688 C C . THR A 1 250 ? 21.802 34.978 19.522 1.00 8.61 250 THR A C 1
ATOM 1689 O O . THR A 1 250 ? 22.433 34.308 20.374 1.00 10.72 250 THR A O 1
ATOM 1693 N N . PRO A 1 251 ? 22.164 35.021 18.258 1.00 9.06 251 PRO A N 1
ATOM 1694 C CA . PRO A 1 251 ? 23.295 34.211 17.793 1.00 8.62 251 PRO A CA 1
ATOM 1695 C C . PRO A 1 251 ? 24.594 34.548 18.494 1.00 8.85 251 PRO A C 1
ATOM 1696 O O . PRO A 1 251 ? 24.892 35.705 18.799 1.00 11.32 251 PRO A O 1
ATOM 1700 N N . ILE A 1 252 ? 25.386 33.507 18.694 1.00 7.76 252 ILE A N 1
ATOM 1701 C CA . ILE A 1 252 ? 26.668 33.611 19.409 1.00 8.15 252 ILE A CA 1
ATOM 1702 C C . ILE A 1 252 ? 27.780 33.258 18.421 1.00 8.54 252 ILE A C 1
ATOM 1703 O O . ILE A 1 252 ? 27.931 32.070 18.051 1.00 8.47 252 ILE A O 1
ATOM 1708 N N . LYS A 1 253 ? 28.568 34.207 17.978 1.00 8.14 253 LYS A N 1
ATOM 1709 C CA . LYS A 1 253 ? 29.523 34.004 16.896 1.00 9.49 253 LYS A CA 1
ATOM 1710 C C . LYS A 1 253 ? 30.861 33.418 17.378 1.00 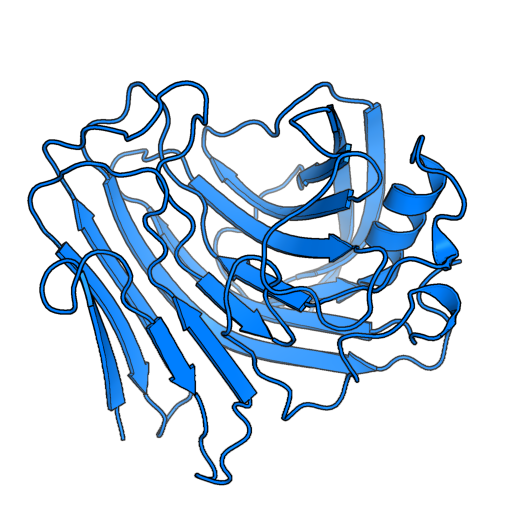8.40 253 LYS A C 1
ATOM 1711 O O . LYS A 1 253 ? 31.602 32.879 16.569 1.00 8.90 253 LYS A O 1
ATOM 1717 N N . GLU A 1 254 ? 31.127 33.524 18.673 1.00 8.68 254 GLU A N 1
ATOM 1718 C CA . GLU A 1 254 ? 32.391 33.037 19.201 1.00 9.15 254 GLU A CA 1
ATOM 1719 C C . GLU A 1 254 ? 32.225 32.924 20.736 1.00 8.39 254 GLU A C 1
ATOM 1720 O O . GLU A 1 254 ? 31.407 33.686 21.315 1.00 12.18 254 GLU A O 1
ATOM 1726 N N . GLY A 1 255 ? 33.031 32.103 21.350 1.00 9.10 255 GLY A N 1
ATOM 1727 C CA . GLY A 1 255 ? 33.128 32.004 22.815 1.00 10.13 255 GLY A CA 1
ATOM 1728 C C . GLY A 1 255 ? 32.979 30.572 23.260 1.00 7.80 255 GLY A C 1
ATOM 1729 O O . GLY A 1 255 ? 33.329 29.646 22.510 1.00 9.76 255 GLY A O 1
ATOM 1730 N N . THR A 1 256 ? 32.555 30.425 24.499 1.00 8.20 256 THR A N 1
ATOM 1731 C CA . THR A 1 256 ? 32.364 29.087 25.099 1.00 8.60 256 THR A CA 1
ATOM 1732 C C . THR A 1 256 ? 30.907 28.985 25.481 1.00 8.13 256 THR A C 1
ATOM 1733 O O . THR A 1 256 ? 30.417 29.795 26.275 1.00 9.22 256 THR A O 1
ATOM 1737 N N . VAL A 1 257 ? 30.248 27.959 24.973 1.00 6.74 257 VAL A N 1
ATOM 1738 C CA . VAL A 1 257 ? 28.836 27.800 25.213 1.00 7.31 257 VAL A CA 1
ATOM 1739 C C . VAL A 1 257 ? 28.560 26.367 25.721 1.00 8.15 257 VAL A C 1
ATOM 1740 O O . VAL A 1 257 ? 29.067 25.388 25.135 1.00 8.08 257 VAL A O 1
ATOM 1744 N N . THR A 1 258 ? 27.781 26.293 26.812 1.00 7.46 258 THR A N 1
ATOM 1745 C CA . THR A 1 258 ? 27.272 24.985 27.332 1.00 7.16 258 THR A CA 1
ATOM 1746 C C . THR A 1 258 ? 25.836 24.917 27.196 1.00 6.87 258 THR A C 1
ATOM 1747 O O . THR A 1 258 ? 25.102 25.845 27.605 1.00 8.56 258 THR A O 1
ATOM 1751 N N . ILE A 1 259 ? 25.307 23.798 26.655 1.00 7.91 259 ILE A N 1
ATOM 1752 C CA . ILE A 1 259 ? 23.897 23.590 26.577 1.00 7.71 259 ILE A CA 1
ATOM 1753 C C . ILE A 1 259 ? 23.532 22.226 27.251 1.00 7.76 259 ILE A C 1
ATOM 1754 O O . ILE A 1 259 ? 24.312 21.282 27.194 1.00 8.67 259 ILE A O 1
ATOM 1759 N N . PRO A 1 260 ? 22.325 22.140 27.799 1.00 8.88 260 PRO A N 1
ATOM 1760 C CA . PRO A 1 260 ? 21.829 20.848 28.344 1.00 9.62 260 PRO A CA 1
ATOM 1761 C C . PRO A 1 260 ? 21.123 20.121 27.199 1.00 8.96 260 PRO A C 1
ATOM 1762 O O . PRO A 1 260 ? 20.045 20.561 26.715 1.00 10.09 260 PRO A O 1
ATOM 1766 N N . TYR A 1 261 ? 21.668 18.966 26.815 1.00 9.21 261 TYR A N 1
ATOM 1767 C CA . TYR A 1 261 ? 21.114 18.362 25.571 1.00 9.12 261 TYR A CA 1
ATOM 1768 C C . TYR A 1 261 ? 19.658 17.907 25.730 1.00 9.30 261 TYR A C 1
ATOM 1769 O O . TYR A 1 261 ? 18.884 18.006 24.769 1.00 10.39 261 TYR A O 1
ATOM 1778 N N . GLY A 1 262 ? 19.308 17.420 26.924 1.00 9.37 262 GLY A N 1
ATOM 1779 C CA . GLY A 1 262 ? 17.978 16.894 27.105 1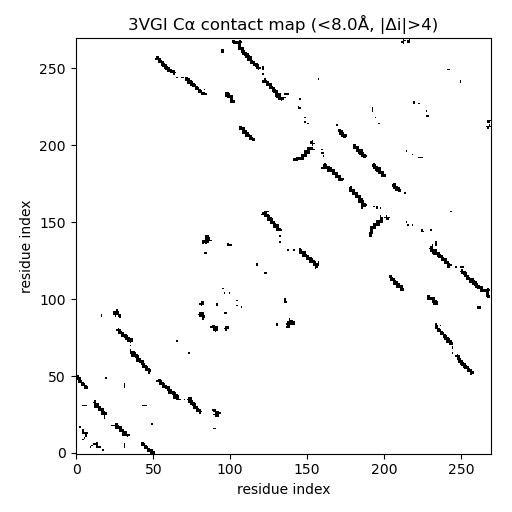.00 11.05 262 GLY A CA 1
ATOM 1780 C C . GLY A 1 262 ? 16.843 17.940 27.014 1.00 9.96 262 GLY A C 1
ATOM 1781 O O . GLY A 1 262 ? 15.681 17.611 26.761 1.00 11.61 262 GLY A O 1
ATOM 1782 N N . ALA A 1 263 ? 17.193 19.235 27.198 1.00 10.39 263 ALA A N 1
ATOM 1783 C CA . ALA A 1 263 ? 16.182 20.301 27.067 1.00 10.42 263 ALA A CA 1
ATOM 1784 C C . ALA A 1 263 ? 15.650 20.272 25.630 1.00 11.21 263 ALA A C 1
ATOM 1785 O O . ALA A 1 263 ? 14.464 20.555 25.387 1.00 14.54 263 ALA A O 1
ATOM 1787 N N . PHE A 1 264 ? 16.535 19.986 24.661 1.00 9.07 264 PHE A N 1
ATOM 1788 C CA . PHE A 1 264 ? 16.201 19.988 23.264 1.00 8.70 264 PHE A CA 1
ATOM 1789 C C . PHE A 1 264 ? 15.551 18.674 22.870 1.00 8.37 264 PHE A C 1
ATOM 1790 O O . PHE A 1 264 ? 14.521 18.670 22.230 1.00 9.54 264 PHE A O 1
ATOM 1798 N N . ILE A 1 265 ? 16.137 17.557 23.266 1.00 9.37 265 ILE A N 1
ATOM 1799 C CA . ILE A 1 265 ? 15.537 16.261 22.901 1.00 9.57 265 ILE A CA 1
ATOM 1800 C C . ILE A 1 265 ? 14.140 16.139 23.506 1.00 9.05 265 ILE A C 1
ATOM 1801 O O . ILE A 1 265 ? 13.266 15.552 22.902 1.00 10.31 265 ILE A O 1
ATOM 1806 N N . SER A 1 266 ? 13.932 16.629 24.753 1.00 9.66 266 SER A N 1
ATOM 1807 C CA . SER A 1 266 ? 12.597 16.510 25.355 1.00 10.03 266 SER A CA 1
ATOM 1808 C C . SER A 1 266 ? 11.562 17.255 24.553 1.00 9.05 266 SER A C 1
ATOM 1809 O O . SER A 1 266 ? 10.451 16.769 24.435 1.00 10.66 266 SER A O 1
ATOM 1812 N N . VAL A 1 267 ? 11.927 18.456 24.075 1.00 9.36 267 VAL A N 1
ATOM 1813 C CA . VAL A 1 267 ? 10.954 19.185 23.242 1.00 8.85 267 VAL A CA 1
ATOM 1814 C C . VAL A 1 267 ? 10.723 18.498 21.900 1.00 8.14 267 VAL A C 1
ATOM 1815 O O . VAL A 1 267 ? 9.588 18.405 21.442 1.00 10.02 267 VAL A O 1
ATOM 1819 N N . ALA A 1 268 ? 11.807 18.016 21.316 1.00 9.78 268 ALA A N 1
ATOM 1820 C CA . ALA A 1 268 ? 11.703 17.310 20.024 1.00 9.10 268 ALA A CA 1
ATOM 1821 C C . ALA A 1 268 ? 10.844 16.065 20.170 1.00 9.98 268 ALA A C 1
ATOM 1822 O O . ALA A 1 268 ? 10.056 15.743 19.268 1.00 12.09 268 ALA A O 1
ATOM 1824 N N . ALA A 1 269 ? 10.897 15.379 21.342 1.00 9.36 269 ALA A N 1
ATOM 1825 C CA . ALA A 1 269 ? 10.006 14.257 21.591 1.00 10.74 269 ALA A CA 1
ATOM 1826 C C . ALA A 1 269 ? 8.575 14.743 21.729 1.00 11.08 269 ALA A C 1
ATOM 1827 O O . ALA A 1 269 ? 7.634 14.099 21.197 1.00 13.48 269 ALA A O 1
ATOM 1829 N N . ASN A 1 270 ? 8.377 15.827 22.473 1.00 11.08 270 ASN A N 1
ATOM 1830 C CA . ASN A 1 270 ? 7.033 16.272 22.780 1.00 12.29 270 ASN A CA 1
ATOM 1831 C C . ASN A 1 270 ? 6.258 16.718 21.559 1.00 11.79 270 ASN A C 1
ATOM 1832 O O . ASN A 1 270 ? 5.067 16.500 21.463 1.00 15.15 270 ASN A O 1
ATOM 1837 N N . ILE A 1 271 ? 6.966 17.360 20.605 1.00 11.86 271 ILE A N 1
ATOM 1838 C CA . ILE A 1 271 ? 6.310 17.861 19.410 1.00 12.65 271 ILE A CA 1
ATOM 1839 C C . ILE A 1 271 ? 6.280 16.846 18.270 1.00 11.49 271 ILE A C 1
ATOM 1840 O O . ILE A 1 271 ? 5.752 17.108 17.184 1.00 13.13 271 ILE A O 1
ATOM 1845 N N . SER A 1 272 ? 6.952 15.710 18.458 1.00 10.92 272 SER A N 1
ATOM 1846 C CA . SER A 1 272 ? 7.084 14.749 17.375 1.00 11.32 272 SER A CA 1
ATOM 1847 C C . SER A 1 272 ? 5.762 14.109 16.967 1.00 10.72 272 SER A C 1
ATOM 1848 O O . SER A 1 272 ? 4.905 13.862 17.816 1.00 13.70 272 SER A O 1
ATOM 1851 N N . SER A 1 273 ? 5.632 13.820 15.653 1.00 11.83 273 SER A N 1
ATOM 1852 C CA . SER A 1 273 ? 4.527 13.007 15.139 1.00 12.62 273 SER A CA 1
ATOM 1853 C C . SER A 1 273 ? 4.924 11.561 15.017 1.00 12.70 273 SER A C 1
ATOM 1854 O O . SER A 1 273 ? 4.116 10.745 14.534 1.00 15.74 273 SER A O 1
ATOM 1857 N N . LEU A 1 274 ? 6.134 11.177 15.430 1.00 12.22 274 LEU A N 1
ATOM 1858 C CA . LEU A 1 274 ? 6.658 9.815 15.229 1.00 13.32 274 LEU A CA 1
ATOM 1859 C C . LEU A 1 274 ? 6.135 8.906 16.324 1.00 13.05 274 LEU A C 1
ATOM 1860 O O . LEU A 1 274 ? 6.021 9.274 17.490 1.00 15.16 274 LEU A O 1
ATOM 1865 N N . PRO A 1 275 ? 5.819 7.662 15.966 1.00 15.13 275 PRO A N 1
ATOM 1866 C CA . PRO A 1 275 ? 5.382 6.671 17.017 1.00 14.87 275 PRO A CA 1
ATOM 1867 C C . PRO A 1 275 ? 6.587 6.222 17.841 1.00 14.15 275 PRO A C 1
ATOM 1868 O O . PRO A 1 275 ? 7.717 6.197 17.372 1.00 14.48 275 PRO A O 1
ATOM 1872 N N . ASN A 1 276 ? 6.301 5.818 19.093 1.00 15.53 276 ASN A N 1
ATOM 1873 C CA . ASN A 1 276 ? 7.355 5.146 19.905 1.00 16.36 276 ASN A CA 1
ATOM 1874 C C . ASN A 1 276 ? 8.673 5.914 19.949 1.00 13.64 276 ASN A C 1
ATOM 1875 O O . ASN A 1 276 ? 9.747 5.325 19.784 1.00 13.49 276 ASN A O 1
ATOM 1880 N N . TYR A 1 277 ? 8.532 7.205 20.213 1.00 13.50 277 TYR A N 1
ATOM 1881 C CA . TYR A 1 277 ? 9.723 8.054 20.089 1.00 13.06 277 TYR A CA 1
ATOM 1882 C C . TYR A 1 277 ? 10.901 7.575 20.968 1.00 11.15 277 TYR A C 1
ATOM 1883 O O . TYR A 1 277 ? 12.052 7.605 20.566 1.00 11.47 277 TYR A O 1
ATOM 1892 N N . THR A 1 278 ? 10.533 7.195 22.231 1.00 13.37 278 THR A N 1
ATOM 1893 C CA . THR A 1 278 ? 11.624 6.879 23.179 1.00 13.25 278 THR A CA 1
ATOM 1894 C C . THR A 1 278 ? 12.365 5.569 22.919 1.00 12.93 278 THR A C 1
ATOM 1895 O O . THR A 1 278 ? 13.388 5.291 23.584 1.00 13.17 278 THR A O 1
ATOM 1899 N N . GLU A 1 279 ? 11.861 4.811 21.910 1.00 11.87 279 GLU A N 1
ATOM 1900 C CA . GLU A 1 279 ? 12.605 3.628 21.447 1.00 12.13 279 GLU A CA 1
ATOM 1901 C C . GLU A 1 279 ? 13.661 4.025 20.417 1.00 10.70 279 GLU A C 1
ATOM 1902 O O . GLU A 1 279 ? 14.485 3.168 20.048 1.00 11.13 279 GLU A O 1
ATOM 1908 N N . LEU A 1 280 ? 13.721 5.254 19.908 1.00 9.96 280 LEU A N 1
ATOM 1909 C CA . LEU A 1 280 ? 14.757 5.633 18.962 1.00 8.76 280 LEU A CA 1
ATOM 1910 C C . LEU A 1 280 ? 16.108 5.709 19.631 1.00 7.74 280 LEU A C 1
ATOM 1911 O O . LEU A 1 280 ? 16.196 5.960 20.842 1.00 10.24 280 LEU A O 1
ATOM 1916 N N . TYR A 1 281 ? 17.153 5.508 18.847 1.00 8.12 281 TYR A N 1
ATOM 1917 C CA . TYR A 1 281 ? 18.531 5.647 19.292 1.00 8.06 281 TYR A CA 1
ATOM 1918 C C . TYR A 1 281 ? 19.079 7.019 18.932 1.00 8.25 281 TYR A C 1
ATOM 1919 O O . TYR A 1 281 ? 18.999 7.404 17.746 1.00 8.44 281 TYR A O 1
ATOM 1928 N N . LEU A 1 282 ? 19.641 7.682 19.917 1.00 8.12 282 LEU A N 1
ATOM 1929 C CA . LEU A 1 282 ? 20.393 8.917 19.644 1.00 7.79 282 LEU A CA 1
ATOM 1930 C C . LEU A 1 282 ? 21.748 8.467 19.127 1.00 7.51 282 LEU A C 1
ATOM 1931 O O . LEU A 1 282 ? 22.561 7.909 19.863 1.00 9.09 282 LEU A O 1
ATOM 1936 N N . GLU A 1 283 ? 21.977 8.619 17.801 1.00 6.98 283 GLU A N 1
ATOM 1937 C CA . GLU A 1 283 ? 23.146 7.992 17.161 1.00 7.79 283 GLU A CA 1
ATOM 1938 C C . GLU A 1 283 ? 24.451 8.724 17.465 1.00 6.51 283 GLU A C 1
ATOM 1939 O O . GLU A 1 283 ? 25.483 8.115 17.567 1.00 7.24 283 GLU A O 1
ATOM 1945 N N . ASP A 1 284 ? 24.383 10.050 17.512 1.00 7.13 284 ASP A N 1
ATOM 1946 C CA . ASP A 1 284 ? 25.545 10.884 17.448 1.00 6.73 284 ASP A CA 1
ATOM 1947 C C . ASP A 1 284 ? 25.255 12.308 17.916 1.00 6.27 284 ASP A C 1
ATOM 1948 O O . ASP A 1 284 ? 24.099 12.655 18.107 1.00 7.27 284 ASP A O 1
ATOM 1953 N N . VAL A 1 285 ? 26.327 13.085 18.031 1.00 6.49 285 VAL A N 1
ATOM 1954 C CA . VAL A 1 285 ? 26.268 14.546 18.242 1.00 6.62 285 VAL A CA 1
ATOM 1955 C C . VAL A 1 285 ? 27.304 15.097 17.263 1.00 6.22 285 VAL A C 1
ATOM 1956 O O . VAL A 1 285 ? 28.487 14.830 17.351 1.00 6.92 285 VAL A O 1
ATOM 1960 N N . GLU A 1 286 ? 26.767 15.857 16.295 1.00 6.65 286 GLU A N 1
ATOM 1961 C CA . GLU A 1 286 ? 27.602 16.462 15.211 1.00 6.94 286 GLU A CA 1
ATOM 1962 C C . GLU A 1 286 ? 27.650 17.959 15.441 1.00 6.73 286 GLU A C 1
ATOM 1963 O O . GLU A 1 286 ? 26.646 18.573 15.846 1.00 7.50 286 GLU A O 1
ATOM 1969 N N . ILE A 1 287 ? 28.764 18.580 15.151 1.00 6.53 287 ILE A N 1
ATOM 1970 C CA . ILE A 1 287 ? 28.993 20.033 15.331 1.00 6.61 287 ILE A CA 1
ATOM 1971 C C . ILE A 1 287 ? 29.610 20.562 14.076 1.00 6.59 287 ILE A C 1
ATOM 1972 O O . ILE A 1 287 ? 30.702 20.122 13.693 1.00 6.93 287 ILE A O 1
ATOM 1977 N N . GLY A 1 288 ? 28.996 21.553 13.437 1.00 6.70 288 GLY A N 1
ATOM 1978 C CA . GLY A 1 288 ? 29.596 22.043 12.179 1.00 7.92 288 GLY A CA 1
ATOM 1979 C C . GLY A 1 288 ? 28.833 23.289 11.713 1.00 7.07 288 GLY A C 1
ATOM 1980 O O . GLY A 1 288 ? 27.975 23.816 12.403 1.00 7.43 288 GLY A O 1
ATOM 1981 N N . THR A 1 289 ? 29.191 23.687 10.486 1.00 6.96 289 THR A N 1
ATOM 1982 C CA . THR A 1 289 ? 28.540 24.891 9.922 1.00 7.17 289 THR A CA 1
ATOM 1983 C C . THR A 1 289 ? 27.932 24.568 8.610 1.00 6.35 289 THR A C 1
ATOM 1984 O O . THR A 1 289 ? 28.568 24.299 7.601 1.00 7.31 289 THR A O 1
ATOM 1988 N N . GLU A 1 290 ? 26.573 24.584 8.586 1.00 6.80 290 GLU A N 1
ATOM 1989 C CA . GLU A 1 290 ? 25.897 24.574 7.273 1.00 7.18 290 GLU A CA 1
ATOM 1990 C C . GLU A 1 290 ? 26.170 25.920 6.614 1.00 6.83 290 GLU A C 1
ATOM 1991 O O . GLU A 1 290 ? 26.253 26.961 7.321 1.00 8.30 290 GLU A O 1
ATOM 1997 N N . PHE A 1 291 ? 26.301 25.942 5.300 1.00 6.92 291 PHE A N 1
ATOM 1998 C CA . PHE A 1 291 ? 26.535 27.234 4.605 1.00 8.29 291 PHE A CA 1
ATOM 1999 C C . PHE A 1 291 ? 25.910 27.198 3.226 1.00 8.38 291 PHE A C 1
ATOM 2000 O O . PHE A 1 291 ? 25.759 26.148 2.614 1.00 8.61 291 PHE A O 1
ATOM 2008 N N . GLY A 1 292 ? 25.594 28.409 2.760 1.00 9.13 292 GLY A N 1
ATOM 2009 C CA . GLY A 1 292 ? 25.198 28.595 1.381 1.00 8.94 292 GLY A CA 1
ATOM 2010 C C . GLY A 1 292 ? 23.716 28.503 1.212 1.00 9.40 292 GLY A C 1
ATOM 2011 O O . GLY A 1 292 ? 22.952 27.896 1.990 1.00 11.05 292 GLY A O 1
ATOM 2012 N N . THR A 1 293 ? 23.273 29.015 0.060 1.00 11.13 293 THR A N 1
ATOM 2013 C CA . THR A 1 293 ? 21.891 28.953 -0.428 1.00 10.43 293 THR A CA 1
ATOM 2014 C C . THR A 1 293 ? 21.977 28.652 -1.945 1.00 10.80 293 THR A C 1
ATOM 2015 O O . THR A 1 293 ? 23.070 28.726 -2.525 1.00 10.59 293 THR A O 1
ATOM 2019 N N . PRO A 1 294 ? 20.838 28.402 -2.597 1.00 10.93 294 PRO A N 1
ATOM 2020 C CA . PRO A 1 294 ? 20.955 28.114 -4.044 1.00 12.18 294 PRO A CA 1
ATOM 2021 C C . PRO A 1 294 ? 21.531 29.289 -4.855 1.00 12.27 294 PRO A C 1
ATOM 2022 O O . PRO A 1 294 ? 21.949 29.090 -5.973 1.00 16.97 294 PRO A O 1
ATOM 2026 N N . SER A 1 295 ? 21.458 30.489 -4.340 1.00 13.20 295 SER A N 1
ATOM 2027 C CA . SER A 1 295 ? 22.027 31.717 -4.973 1.00 14.95 295 SER A CA 1
ATOM 2028 C C . SER A 1 295 ? 23.450 31.952 -4.718 1.00 14.16 295 SER A C 1
ATOM 2029 O O . SER A 1 295 ? 24.034 32.860 -5.311 1.00 18.21 295 SER A O 1
ATOM 2032 N N . THR A 1 296 ? 24.046 31.221 -3.792 1.00 11.97 296 THR A N 1
ATOM 2033 C CA . THR A 1 296 ? 25.413 31.470 -3.409 1.00 11.34 296 THR A CA 1
ATOM 2034 C C . THR A 1 296 ? 26.382 30.774 -4.369 1.00 10.34 296 THR A C 1
ATOM 2035 O O . THR A 1 296 ? 26.285 29.545 -4.513 1.00 11.43 296 THR A O 1
ATOM 2039 N N . THR A 1 297 ? 27.278 31.496 -4.978 1.00 9.72 297 THR A N 1
ATOM 2040 C CA . THR A 1 297 ? 28.242 30.918 -5.874 1.00 10.45 297 THR A CA 1
ATOM 2041 C C . THR A 1 297 ? 29.675 30.981 -5.369 1.00 9.21 297 THR A C 1
ATOM 2042 O O . THR A 1 297 ? 30.542 30.288 -5.893 1.00 10.60 297 THR A O 1
ATOM 2046 N N . SER A 1 298 ? 29.939 31.745 -4.300 1.00 9.70 298 SER A N 1
ATOM 2047 C CA A SER A 1 298 ? 31.241 31.846 -3.685 0.60 9.09 298 SER A CA 1
ATOM 2048 C CA B SER A 1 298 ? 31.249 31.812 -3.659 0.40 10.19 298 SER A CA 1
ATOM 2049 C C . SER A 1 298 ? 31.002 31.686 -2.170 1.00 9.30 298 SER A C 1
ATOM 2050 O O . SER A 1 298 ? 30.076 32.251 -1.632 1.00 11.19 298 SER A O 1
ATOM 2055 N N . ALA A 1 299 ? 31.896 30.911 -1.533 1.00 8.45 299 ALA A N 1
ATOM 2056 C CA . ALA A 1 299 ? 31.708 30.649 -0.084 1.00 7.88 299 ALA A CA 1
ATOM 2057 C C . ALA A 1 299 ? 33.049 30.535 0.546 1.00 8.17 299 ALA A C 1
ATOM 2058 O O . ALA A 1 299 ? 33.758 29.506 0.517 1.00 9.38 299 ALA A O 1
ATOM 2060 N N . HIS A 1 300 ? 33.454 31.626 1.202 1.00 8.59 300 HIS A N 1
ATOM 2061 C CA . HIS A 1 300 ? 34.722 31.737 1.936 1.00 8.22 300 HIS A CA 1
ATOM 2062 C C . HIS A 1 300 ? 34.412 31.795 3.426 1.00 8.82 300 HIS A C 1
ATOM 2063 O O . HIS A 1 300 ? 33.526 32.597 3.839 1.00 10.02 300 HIS A O 1
ATOM 2070 N N . LEU A 1 301 ? 35.052 30.928 4.200 1.00 8.97 301 LEU A N 1
ATOM 2071 C CA . LEU A 1 301 ? 34.657 30.725 5.601 1.00 9.25 301 LEU A CA 1
ATOM 2072 C C . LEU A 1 301 ? 35.898 30.213 6.314 1.00 8.44 301 LEU A C 1
ATOM 2073 O O . LEU A 1 301 ? 36.618 29.338 5.792 1.00 10.56 301 LEU A O 1
ATOM 2078 N N . GLU A 1 302 ? 36.068 30.638 7.545 1.00 9.16 302 GLU A N 1
ATOM 2079 C CA . GLU A 1 302 ? 37.099 30.068 8.404 1.00 8.82 302 GLU A CA 1
ATOM 2080 C C . GLU A 1 302 ? 36.485 29.904 9.812 1.00 8.44 302 GLU A C 1
ATOM 2081 O O . GLU A 1 302 ? 35.665 30.735 10.210 1.00 9.66 302 GLU A O 1
ATOM 2087 N N . TRP A 1 303 ? 36.826 28.830 10.512 1.00 7.47 303 TRP A N 1
ATOM 2088 C CA . TRP A 1 303 ? 36.429 28.714 11.881 1.00 7.79 303 TRP A CA 1
ATOM 2089 C C . TRP A 1 303 ? 37.370 27.844 12.634 1.00 7.46 303 TRP A C 1
ATOM 2090 O O . TRP A 1 303 ? 38.221 27.155 12.082 1.00 8.37 303 TRP A O 1
ATOM 2101 N N . TRP A 1 304 ? 37.218 27.913 13.971 1.00 7.54 304 TRP A N 1
ATOM 2102 C CA . TRP A 1 304 ? 38.114 27.173 14.906 1.00 8.18 304 TRP A CA 1
ATOM 2103 C C . TRP A 1 304 ? 37.199 26.615 16.005 1.00 8.28 304 TRP A C 1
ATOM 2104 O O . TRP A 1 304 ? 36.329 27.296 16.498 1.00 9.34 304 TRP A O 1
ATOM 2115 N N . ILE A 1 305 ? 37.534 25.386 16.399 1.00 8.14 305 ILE A N 1
ATOM 2116 C CA . ILE A 1 305 ? 36.903 24.805 17.639 1.00 8.99 305 ILE A CA 1
ATOM 2117 C C . ILE A 1 305 ? 38.081 24.362 18.490 1.00 9.20 305 ILE A C 1
ATOM 2118 O O . ILE A 1 305 ? 38.986 23.628 18.052 1.00 10.29 305 ILE A O 1
ATOM 2123 N N . THR A 1 306 ? 38.121 24.794 19.771 1.00 10.44 306 THR A N 1
ATOM 2124 C CA . THR A 1 306 ? 39.258 24.472 20.687 1.00 11.41 306 THR A CA 1
ATOM 2125 C C . THR A 1 306 ? 38.867 23.429 21.713 1.00 11.40 306 THR A C 1
ATOM 2126 O O . THR A 1 306 ? 39.806 22.819 22.294 1.00 14.39 306 THR A O 1
ATOM 2130 N N . ASN A 1 307 ? 37.578 23.221 21.926 1.00 10.84 307 ASN A N 1
ATOM 2131 C CA . ASN A 1 307 ? 37.236 22.221 22.966 1.00 12.56 307 ASN A CA 1
ATOM 2132 C C . ASN A 1 307 ? 35.817 21.790 22.707 1.00 11.04 307 ASN A C 1
ATOM 2133 O O . ASN A 1 307 ? 34.905 22.619 22.392 1.00 11.61 307 ASN A O 1
ATOM 2138 N N . ILE A 1 308 ? 35.574 20.488 22.826 1.00 9.14 308 ILE A N 1
ATOM 2139 C CA . ILE A 1 308 ? 34.258 19.884 22.872 1.00 8.48 308 ILE A CA 1
ATOM 2140 C C . ILE A 1 308 ? 34.264 18.967 24.062 1.00 9.18 308 ILE A C 1
ATOM 2141 O O . ILE A 1 308 ? 35.123 18.071 24.118 1.00 11.14 308 ILE A O 1
ATOM 2146 N N . THR A 1 309 ? 33.350 19.121 24.948 1.00 8.89 309 THR A N 1
ATOM 2147 C CA . THR A 1 309 ? 33.221 18.235 26.142 1.00 9.49 309 THR A CA 1
ATOM 2148 C C . THR A 1 309 ? 31.774 17.838 26.324 1.00 8.81 309 THR A C 1
ATOM 2149 O O . THR A 1 309 ? 30.856 18.701 26.295 1.00 9.47 309 THR A O 1
ATOM 2153 N N . LEU A 1 310 ? 31.552 16.550 26.546 1.00 9.32 310 LEU A N 1
ATOM 2154 C CA . LEU A 1 310 ? 30.224 16.040 26.914 1.00 10.28 310 LEU A CA 1
ATOM 2155 C C . LEU A 1 310 ? 30.306 15.626 28.390 1.00 9.46 310 LEU A C 1
ATOM 2156 O O . LEU A 1 310 ? 31.229 14.829 28.742 1.00 11.04 310 LEU A O 1
ATOM 2161 N N . THR A 1 311 ? 29.417 16.131 29.220 1.00 9.78 311 THR A N 1
ATOM 2162 C CA . THR A 1 311 ? 29.452 15.902 30.679 1.00 10.23 311 THR A CA 1
ATOM 2163 C C . THR A 1 311 ? 28.177 15.221 31.105 1.00 10.74 311 THR A C 1
ATOM 2164 O O . THR A 1 311 ? 27.126 15.831 31.043 1.00 11.09 311 THR A O 1
ATOM 2168 N N . PRO A 1 312 ? 28.238 13.977 31.563 1.00 12.97 312 PRO A N 1
ATOM 2169 C CA . PRO A 1 312 ? 27.005 13.309 32.006 1.00 14.51 312 PRO A CA 1
ATOM 2170 C C . PRO A 1 312 ? 26.382 13.924 33.259 1.00 16.25 312 PRO A C 1
ATOM 2171 O O . PRO A 1 312 ? 27.071 14.383 34.156 1.00 17.98 312 PRO A O 1
ATOM 2175 N N . LEU A 1 313 ? 25.052 13.891 33.290 1.00 17.61 313 LEU A N 1
ATOM 2176 C CA . LEU A 1 313 ? 24.262 14.409 34.433 1.00 19.37 313 LEU A CA 1
ATOM 2177 C C . LEU A 1 313 ? 23.609 13.227 35.058 1.00 21.43 313 LEU A C 1
ATOM 2178 O O . LEU A 1 313 ? 23.367 12.195 34.387 1.00 23.06 313 LEU A O 1
ATOM 2183 N N . ASP A 1 314 ? 23.166 13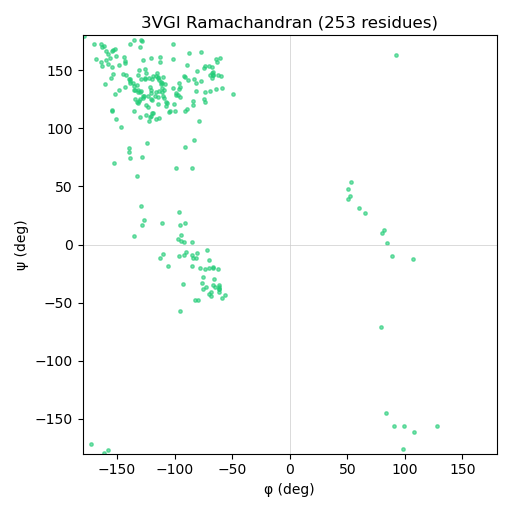.347 36.282 1.00 22.20 314 ASP A N 1
ATOM 2184 C CA . ASP A 1 314 ? 22.556 12.126 36.824 1.00 25.08 314 ASP A CA 1
ATOM 2185 C C . ASP A 1 314 ? 21.058 12.217 36.702 1.00 24.92 314 ASP A C 1
ATOM 2186 O O . ASP A 1 314 ? 20.362 12.299 37.746 1.00 28.63 314 ASP A O 1
ATOM 2191 N N . ARG A 1 315 ? 20.550 12.231 35.478 1.00 21.73 315 ARG A N 1
ATOM 2192 C CA . ARG A 1 315 ? 19.108 12.413 35.336 1.00 20.28 315 ARG A CA 1
ATOM 2193 C C . ARG A 1 315 ? 18.803 11.855 33.916 1.00 17.47 315 ARG A C 1
ATOM 2194 O O . ARG A 1 315 ? 19.680 11.831 33.053 1.00 15.83 315 ARG A O 1
ATOM 2202 N N . PRO A 1 316 ? 17.549 11.470 33.631 1.00 16.35 316 PRO A N 1
ATOM 2203 C CA . PRO A 1 316 ? 17.270 10.977 32.263 1.00 15.34 316 PRO A CA 1
ATOM 2204 C C . PRO A 1 316 ? 17.392 12.082 31.221 1.00 12.58 316 PRO A C 1
ATOM 2205 O O . PRO A 1 316 ? 17.104 13.293 31.485 1.00 13.86 316 PRO A O 1
ATOM 2209 N N . LEU A 1 317 ? 17.711 11.677 30.008 1.00 11.62 317 LEU A N 1
ATOM 2210 C CA . LEU A 1 317 ? 17.716 12.612 28.890 1.00 10.72 317 LEU A CA 1
ATOM 2211 C C . LEU A 1 317 ? 16.373 13.262 28.670 1.00 10.85 317 LEU A C 1
ATOM 2212 O O . LEU A 1 317 ? 16.296 14.480 28.450 1.00 12.72 317 LEU A O 1
ATOM 2217 N N . ILE A 1 318 ? 15.322 12.449 28.687 1.00 12.35 318 ILE A N 1
ATOM 2218 C CA . ILE A 1 318 ? 13.984 12.943 28.437 1.00 15.61 318 ILE A CA 1
ATOM 2219 C C . ILE A 1 318 ? 13.316 13.244 29.743 1.00 16.57 318 ILE A C 1
ATOM 2220 O O . ILE A 1 318 ? 13.150 12.299 30.545 1.00 20.57 318 ILE A O 1
ATOM 2225 N N . SER A 1 319 ? 12.791 14.460 29.902 0.60 16.05 319 SER A N 1
ATOM 2226 C CA . SER A 1 319 ? 11.886 14.729 31.000 0.60 21.27 319 SER A CA 1
ATOM 2227 C C . SER A 1 319 ? 10.840 15.705 30.528 0.60 24.53 319 SER A C 1
ATOM 2228 O O . SER A 1 319 ? 10.630 15.879 29.334 0.60 26.35 319 SER A O 1
#

Radius of gyration: 17.4 Å; Cα contacts (8 Å, |Δi|>4): 768; chains: 1; bounding box: 47×38×46 Å

B-factor: mean 15.86, std 16.57, range [4.46, 215.29]

InterPro domains:
  IPR002594 Glycoside hydrolase family 12 [PF01670] (77-304)
  IPR013319 Glycoside hydrolase family 11/12 [G3DSA:2.60.120.180] (50-319)
  IPR013320 Concanavalin A-like lectin/glucanase domain superfamily [SSF49899] (67-306)

=== Feature glossary ===
A reading guide for the features in this record.

Start from the sequence.

  · Sequence gives the chain of amino acids in standard one-letter code (A=alanine, C=cysteine, …, Y=tyrosine), read N→C. It is the only feature that is directly encoded by the gene; all structural features are derived from the folded form of this sequence.

Fold it, and you get atomic coordinates and the backbone conformation that goes with them.

  · Structure coordinates are given as an mmCIF _atom_site loop: one row per atom with element, residue name, chain id, sequence number, and x/y/z position in Å. Only the four main-chain atoms per residue are included here; side chains are omitted to keep the record compact.

  · Backbone dihedral angles. Every residue except chain termini has a φ (preceding-C → N → Cα → C) and a ψ (N → Cα → C → next-N). They are reported in degrees following the IUPAC sign convention. Secondary structure is essentially a statement about which (φ, ψ) basin each residue occupies.

  · Eight-state secondary structure (DSSP): H is the canonical α-helix, G the tighter 3₁₀-helix, I the wider π-helix; E/B are β-structure, T and S are turns and bends, and '-' is everything else. DSSP derives these from the pattern of main-chain N–H···O=C hydrogen bonds, not from the sequence.

  · SS3 is a coarse helix/strand/coil call (letters a/b/c) made by the P-SEA algorithm from inter-Cα distances and dihedrals. It is less detailed than DSSP but needs only Cα positions.

Summarize the fold with a handful of shape descriptors and a per-residue structural alphabet.

  · Radius of gyration (Rg) is the root-mean-square distance of Cα atoms from their centroid — a single number for overall size and compactness. A globular domain of N residues has Rg ≈ 2.2·N^0.38 Å; an extended or disordered chain has a much larger Rg. The Cα contact count is the number of residue pairs whose Cα atoms are within 8 Å and are more than four positions apart in sequence — a standard proxy for tertiary packing density. The bounding box is the smallest axis-aligned box enclosing all Cα atoms.

  · 3Di is Foldseek's structural alphabet. Each residue is assigned one of twenty discrete states based on how its Cα sits relative to its spatial (not sequential) neighbors. Aligning 3Di strings finds structural homologs roughly as well as full 3D superposition, but orders of magnitude faster.

  · Solvent-accessible surface area (SASA) is the area in Å² traced out by the centre of a 1.4 Å probe sphere (a water molecule) rolled over the protein's van der Waals surface (Shrake–Rupley / Lee–Richards construction). Buried residues have near-zero SASA; fully exposed residues can exceed 200 Å². The total SASA scales roughly with the number of surface residues.

Ask how reliable the model is.

  · For AlphaFold models, the B-factor field carries pLDDT — the model's own estimate of local accuracy on a 0–100 scale. Regions with pLDDT<50 should be treated as essentially unmodeled; they often correspond to intrinsically disordered segments.

  · For experimental (PDB) structures, the B-factor (temperature factor) quantifies the positional spread of each atom in the crystal — a combination of thermal vibration and static disorder — in units of Å². High B-factors mark flexible loops or poorly resolved regions; low B-factors mark the rigid, well-ordered core.

  · Predicted Aligned Error (PAE) is an AlphaFold confidence matrix: entry (i, j) is the expected error in the position of residue j, in ångströms, when the prediction is superimposed on the true structure at residue i. Low PAE within a block of residues means that block is internally rigid and well-predicted; high PAE between two blocks means their relative placement is uncertain even if each block individually is confident.

Place it in context: what it resembles, what it is annotated as, and how it looks.

  · Structural nearest neighbors (via Foldseek easy-search vs the PDB). Reported per hit: target PDB id, E-value, and alignment TM-score. A TM-score above ~0.5 is the conventional threshold for 'same fold'.

  · Functional annotations link the protein to curated databases. InterPro entries identify conserved domains and families by matching the sequence against member-database signatures (Pfam, PROSITE, CDD, …). Gene Ontology (GO) terms describe molecular function, biological process, and cellular component in a controlled vocabulary. CATH places the structure in a hierarchical fold classification (Class/Architecture/Topology/Homologous-superfamily). The organism is the source species.

  · The contact map is a binary N×N matrix image: pixel (i, j) is dark where Cα_i and Cα_j are within 8 Å and |i−j|>4. Because the |i−j|>4 filter removes local helical contacts, off-diagonal stripes parallel to the main diagonal indicate parallel β-sheets; stripes perpendicular to it indicate antiparallel β-sheets. The Ramachandran plot scatters every residue's (φ, ψ) pair against the sterically allowed regions. The PAE heatmap renders the predicted-aligned-error matrix.

  · Six rendered views show the 3D structure from the faces of a cube — i.e. along ±x, ±y, ±z. Rendering representation is drawn randomly per protein from cartoon (secondary-structure ribbons), sticks (backbone bonds), or molecular surface; coloring is either N→C rainbow (blue at the N-terminus through red at the C-terminus) or one color per chain.